Protein AF-A0A7X9C7B0-F1 (afdb_monomer)

Solvent-accessible surface area (backbone atoms only — not comparable to full-atom values): 10992 Å² total; per-residue (Å²): 143,73,86,81,69,88,71,88,66,73,92,57,44,81,44,98,65,70,56,44,71,63,50,56,58,59,38,65,65,46,50,61,51,49,44,72,73,61,64,77,83,87,78,72,68,86,74,57,75,84,68,62,32,33,35,39,40,33,63,42,60,24,78,37,43,67,55,52,55,47,51,55,39,43,75,51,33,41,68,64,28,42,71,39,63,38,71,56,55,70,39,80,66,56,13,57,51,41,52,74,52,58,41,39,55,38,42,79,97,48,96,54,46,59,54,37,58,57,54,49,48,58,37,40,77,71,39,33,38,38,37,40,47,45,50,76,53,60,39,83,46,92,86,62,52,74,55,79,66,49,64,65,63,60,49,49,26,71,78,65,70,33,54,73,43,81,45,82,82,78,70,41,39,67,36,16,41,76,92,54,97,57,71,42,87,120

Mean predicted aligned error: 6.84 Å

Structure (mmCIF, N/CA/C/O backbone):
data_AF-A0A7X9C7B0-F1
#
_entry.id   AF-A0A7X9C7B0-F1
#
loop_
_atom_site.group_PDB
_atom_site.id
_atom_site.type_symbol
_atom_site.label_atom_id
_atom_site.label_alt_id
_atom_site.label_comp_id
_atom_site.label_asym_id
_atom_site.label_entity_id
_atom_site.label_seq_id
_atom_site.pdbx_PDB_ins_code
_atom_site.Cartn_x
_atom_site.Cartn_y
_atom_site.Cartn_z
_atom_site.occupancy
_atom_site.B_iso_or_equiv
_atom_site.auth_seq_id
_atom_site.auth_comp_id
_atom_site.auth_asym_id
_atom_site.auth_atom_id
_atom_site.pdbx_PDB_model_num
ATOM 1 N N . MET A 1 1 ? -25.008 15.583 -20.288 1.00 29.78 1 MET A N 1
ATOM 2 C CA . MET A 1 1 ? -24.114 15.689 -19.104 1.00 29.78 1 MET A CA 1
ATOM 3 C C . MET A 1 1 ? -24.086 14.372 -18.309 1.00 29.78 1 MET A C 1
ATOM 5 O O . MET A 1 1 ? -24.475 14.332 -17.153 1.00 29.78 1 MET A O 1
ATOM 9 N N . SER A 1 2 ? -23.617 13.283 -18.936 1.00 29.05 2 SER A N 1
ATOM 10 C CA . SER A 1 2 ? -23.653 11.896 -18.414 1.00 29.05 2 SER A CA 1
ATOM 11 C C . SER A 1 2 ? -22.253 11.265 -18.260 1.00 29.05 2 SER A C 1
ATOM 13 O O . SER A 1 2 ? -22.131 10.073 -18.008 1.00 29.05 2 SER A O 1
ATOM 15 N N . LEU A 1 3 ? -21.184 12.058 -18.394 1.00 31.12 3 LEU A N 1
ATOM 16 C CA . LEU A 1 3 ? -19.787 11.595 -18.308 1.00 31.12 3 LEU A CA 1
ATOM 17 C C . LEU A 1 3 ? -19.213 11.620 -16.879 1.00 31.12 3 LEU A C 1
ATOM 19 O O . LEU A 1 3 ? -18.102 11.158 -16.658 1.00 31.12 3 LEU A O 1
ATOM 23 N N . LEU A 1 4 ? -19.974 12.131 -15.904 1.00 33.22 4 LEU A N 1
ATOM 24 C CA . LEU A 1 4 ? -19.580 12.201 -14.489 1.00 33.22 4 LEU A CA 1
ATOM 25 C C . LEU A 1 4 ? -20.271 11.137 -13.610 1.00 33.22 4 LEU A C 1
ATOM 27 O O . LEU A 1 4 ? -20.019 11.083 -12.412 1.00 33.22 4 LEU A O 1
ATOM 31 N N . ARG A 1 5 ? -21.128 10.278 -14.191 1.00 30.88 5 ARG A N 1
ATOM 32 C CA . ARG A 1 5 ? -21.893 9.223 -13.491 1.00 30.88 5 ARG A CA 1
ATOM 33 C C . ARG A 1 5 ? -21.261 7.821 -13.580 1.00 30.88 5 ARG A C 1
ATOM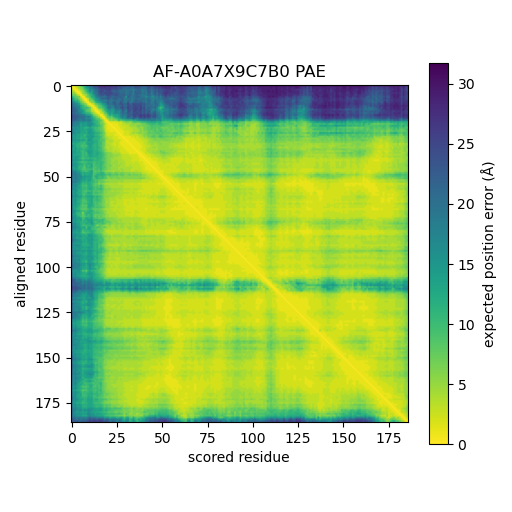 35 O O . ARG A 1 5 ? -21.970 6.832 -13.484 1.00 30.88 5 ARG A O 1
ATOM 42 N N . SER A 1 6 ? -19.946 7.689 -13.763 1.00 38.66 6 SER A N 1
ATOM 43 C CA . SER A 1 6 ? -19.306 6.359 -13.825 1.00 38.66 6 SER A CA 1
ATOM 44 C C . SER A 1 6 ? -18.976 5.746 -12.455 1.00 38.66 6 SER A C 1
ATOM 46 O O . SER A 1 6 ? -18.200 4.798 -12.396 1.00 38.66 6 SER A O 1
ATOM 48 N N . TRP A 1 7 ? -19.506 6.285 -11.355 1.00 44.94 7 TRP A N 1
ATOM 49 C CA . TRP A 1 7 ? -19.185 5.816 -10.005 1.00 44.94 7 TRP A CA 1
ATOM 50 C C . TRP A 1 7 ? -20.457 5.507 -9.210 1.00 44.94 7 TRP A C 1
ATOM 52 O O . TRP A 1 7 ? -20.801 6.231 -8.281 1.00 44.94 7 TRP A O 1
ATOM 62 N N . ASP A 1 8 ? -21.134 4.407 -9.539 1.00 37.84 8 ASP A N 1
ATOM 63 C CA . ASP A 1 8 ? -22.021 3.719 -8.588 1.00 37.84 8 ASP A CA 1
ATOM 64 C C . ASP A 1 8 ? -21.154 2.945 -7.572 1.00 37.84 8 ASP A C 1
ATOM 66 O O . ASP A 1 8 ? -21.096 1.722 -7.566 1.00 37.84 8 ASP A O 1
ATOM 70 N N . VAL A 1 9 ? -20.422 3.664 -6.711 1.00 41.44 9 VAL A N 1
ATOM 71 C CA . VAL A 1 9 ? -19.743 3.072 -5.531 1.00 41.44 9 VAL A CA 1
ATOM 72 C C . VAL A 1 9 ? -20.629 3.096 -4.276 1.00 41.44 9 VAL A C 1
ATOM 74 O O . VAL A 1 9 ? -20.153 2.880 -3.161 1.00 41.44 9 VAL A O 1
ATOM 77 N N . GLY A 1 10 ? -21.936 3.334 -4.437 1.00 46.44 10 GLY A N 1
ATOM 78 C CA . GLY A 1 10 ? -22.900 3.372 -3.340 1.00 46.44 10 GLY A CA 1
ATOM 79 C C . GLY A 1 10 ? -22.516 4.357 -2.226 1.00 46.44 10 GLY A C 1
ATOM 80 O O . GLY A 1 10 ? -21.907 5.399 -2.449 1.00 46.44 10 GLY A O 1
ATOM 81 N N . THR A 1 11 ? -22.892 4.018 -0.994 1.00 38.19 11 THR A N 1
ATOM 82 C CA . THR A 1 11 ? -22.730 4.790 0.258 1.00 38.19 11 THR A CA 1
ATOM 83 C C . THR A 1 11 ? -21.274 4.915 0.768 1.00 38.19 11 THR A C 1
ATOM 85 O O . THR A 1 11 ? -20.994 4.597 1.929 1.00 38.19 11 THR A O 1
ATOM 88 N N . ALA A 1 12 ? -20.327 5.305 -0.084 1.00 36.19 12 ALA A N 1
ATOM 89 C CA . ALA A 1 12 ? -18.925 5.501 0.295 1.00 36.19 12 ALA A CA 1
ATOM 90 C C . ALA A 1 12 ? -18.766 6.618 1.356 1.00 36.19 12 ALA A C 1
ATOM 92 O O . ALA A 1 12 ? -19.434 7.650 1.285 1.00 36.19 12 ALA A O 1
ATOM 93 N N . ARG A 1 13 ? -17.910 6.399 2.370 1.00 52.28 13 ARG A N 1
ATOM 94 C CA . ARG A 1 13 ? -17.694 7.327 3.503 1.00 52.28 13 ARG A CA 1
ATOM 95 C C . ARG A 1 13 ? -16.615 8.378 3.221 1.00 52.28 13 ARG A C 1
ATOM 97 O O . ARG A 1 13 ? -15.692 8.141 2.448 1.00 52.28 13 ARG A O 1
ATOM 104 N N . GLU A 1 14 ? -16.661 9.485 3.968 1.00 38.38 14 GLU A N 1
ATOM 105 C CA . GLU A 1 14 ? -15.467 10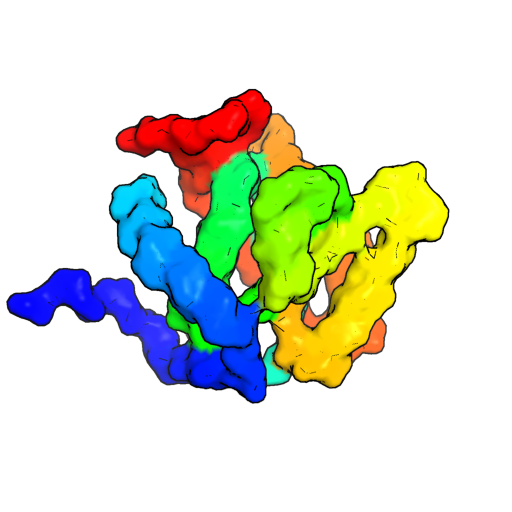.289 4.257 1.00 38.38 14 GLU A CA 1
ATOM 106 C C . GLU A 1 14 ? -14.538 9.531 5.237 1.00 38.38 14 GLU A C 1
ATOM 108 O O . GLU A 1 14 ? -15.013 8.984 6.238 1.00 38.38 14 GLU A O 1
ATOM 113 N N . PRO A 1 15 ? -13.215 9.492 4.999 1.00 41.31 15 PRO A N 1
ATOM 114 C CA . PRO A 1 15 ? -12.269 8.840 5.903 1.00 41.31 15 PRO A CA 1
ATOM 115 C C . PRO A 1 15 ? -12.244 9.529 7.275 1.00 41.31 15 PRO A C 1
ATOM 117 O O . PRO A 1 15 ? -12.149 10.753 7.356 1.00 41.31 15 PRO A O 1
ATOM 120 N N . SER A 1 16 ? -12.221 8.739 8.358 1.00 41.66 16 SER A N 1
ATOM 121 C CA . SER A 1 16 ? -12.234 9.211 9.761 1.00 41.66 16 SER A CA 1
ATOM 122 C C . SER A 1 16 ? -11.087 10.163 10.123 1.00 41.66 16 SER A C 1
ATOM 124 O O . SER A 1 16 ? -11.193 10.937 11.072 1.00 41.66 16 SER A O 1
ATOM 126 N N . ARG A 1 17 ? -10.001 10.161 9.343 1.00 48.94 17 ARG A N 1
ATOM 127 C CA . ARG A 1 17 ? -9.056 11.274 9.237 1.00 48.94 17 ARG A CA 1
ATOM 128 C C . ARG A 1 17 ? -8.645 11.412 7.782 1.00 48.94 17 ARG A C 1
ATOM 130 O O . ARG A 1 17 ? -8.082 10.474 7.211 1.00 48.94 17 ARG A O 1
ATOM 137 N N . ARG A 1 18 ? -8.887 12.595 7.197 1.00 44.59 18 ARG A N 1
ATOM 138 C CA . ARG A 1 18 ? -8.343 12.974 5.887 1.00 44.59 18 ARG A CA 1
ATOM 139 C C . ARG A 1 18 ? -6.880 12.570 5.859 1.00 44.59 18 ARG A C 1
ATOM 141 O O . ARG A 1 18 ? -6.138 12.777 6.818 1.00 44.59 18 ARG A O 1
ATOM 148 N N . ALA A 1 19 ? -6.446 12.047 4.732 1.00 50.66 19 ALA A N 1
ATOM 149 C CA . ALA A 1 19 ? -5.063 11.705 4.452 1.00 50.66 19 ALA A CA 1
ATOM 150 C C . ALA A 1 19 ? -4.110 12.928 4.435 1.00 50.66 19 ALA A C 1
ATOM 152 O O . ALA A 1 19 ? -3.026 12.881 3.865 1.00 50.66 19 ALA A O 1
ATOM 153 N N . GLY A 1 20 ? -4.512 14.023 5.081 1.00 57.41 20 GLY A N 1
ATOM 154 C CA . GLY A 1 20 ? -3.976 15.356 4.942 1.00 57.41 20 GLY A CA 1
ATOM 155 C C . GLY A 1 20 ? -4.447 16.002 3.645 1.00 57.41 20 GLY A C 1
ATOM 156 O O . GLY A 1 20 ? -4.771 15.334 2.662 1.00 57.41 20 GLY A O 1
ATOM 157 N N . MET A 1 21 ? -4.426 17.331 3.634 1.00 66.31 21 MET A N 1
ATOM 158 C CA . MET A 1 21 ? -4.576 18.137 2.422 1.00 66.31 21 MET A CA 1
ATOM 159 C C . MET A 1 21 ? -3.574 17.718 1.333 1.00 66.31 21 MET A C 1
ATOM 161 O O . MET A 1 21 ? -3.897 17.764 0.156 1.00 66.31 21 MET A O 1
ATOM 165 N N . VAL A 1 22 ? -2.403 17.199 1.718 1.00 69.94 22 VAL A N 1
ATOM 166 C CA . VAL A 1 22 ? -1.373 16.691 0.799 1.00 69.94 22 VAL A CA 1
ATOM 167 C C . VAL A 1 22 ? -1.883 15.559 -0.093 1.00 69.94 22 VAL A C 1
ATOM 169 O O . VAL A 1 22 ? -1.723 15.623 -1.306 1.00 69.94 22 VAL A O 1
ATOM 172 N N . VAL A 1 23 ? -2.511 14.528 0.479 1.00 68.94 23 VAL A N 1
ATOM 173 C CA . VAL A 1 23 ? -3.031 13.405 -0.317 1.00 68.94 23 VAL A CA 1
ATOM 174 C C . VAL A 1 23 ? -4.193 13.851 -1.193 1.00 68.94 23 VAL A C 1
ATOM 176 O O . VAL A 1 23 ? -4.279 13.420 -2.337 1.00 68.94 23 VAL A O 1
ATOM 179 N N . PHE A 1 24 ? -5.055 14.733 -0.684 1.00 70.00 24 PHE A N 1
ATOM 180 C CA . PHE A 1 24 ? -6.130 15.320 -1.480 1.00 70.00 24 PHE A CA 1
ATOM 181 C C . PHE A 1 24 ? -5.578 16.090 -2.693 1.00 70.00 24 PHE A C 1
ATOM 183 O O . PHE A 1 24 ? -5.977 15.820 -3.822 1.00 70.00 24 PHE A O 1
ATOM 190 N N . LEU A 1 25 ? -4.601 16.978 -2.483 1.00 75.31 25 LEU A N 1
ATOM 191 C CA . LEU A 1 25 ? -3.983 17.774 -3.547 1.00 75.31 25 LEU A CA 1
ATOM 192 C C . LEU A 1 25 ? -3.210 16.912 -4.552 1.00 75.31 25 LEU A C 1
ATOM 194 O O . LEU A 1 25 ? -3.357 17.112 -5.754 1.00 75.31 25 LEU A O 1
ATOM 198 N N . ALA A 1 26 ? -2.440 15.921 -4.090 1.00 73.62 26 ALA A N 1
ATOM 199 C CA . ALA A 1 26 ? -1.712 15.002 -4.968 1.00 73.62 26 ALA A CA 1
ATOM 200 C C . ALA A 1 26 ? -2.651 14.182 -5.874 1.00 73.62 26 ALA A C 1
ATOM 202 O O . ALA A 1 26 ? -2.264 13.773 -6.967 1.00 73.62 26 ALA A O 1
ATOM 203 N N . GLN A 1 27 ? -3.893 13.954 -5.439 1.00 69.88 27 GLN A N 1
ATOM 204 C CA . GLN A 1 27 ? -4.887 13.206 -6.204 1.00 69.88 27 GLN A CA 1
ATOM 205 C C . GLN A 1 27 ? -5.578 14.016 -7.298 1.00 69.88 27 GLN A C 1
ATOM 207 O O . GLN A 1 27 ? -6.030 13.409 -8.267 1.00 69.88 27 GLN A O 1
ATOM 212 N N . LEU A 1 28 ? -5.661 15.344 -7.176 1.00 77.94 28 LEU A N 1
ATOM 213 C CA . LEU A 1 28 ? -6.315 16.189 -8.181 1.00 77.94 28 LEU A CA 1
ATOM 214 C C . LEU A 1 28 ? -5.753 15.967 -9.598 1.00 77.94 28 LEU A C 1
ATOM 216 O O . LEU A 1 28 ? -6.554 15.724 -10.498 1.00 77.94 28 LEU A O 1
ATOM 220 N N . PRO A 1 29 ? -4.422 15.959 -9.821 1.00 82.44 29 PRO A N 1
ATOM 221 C CA . PRO A 1 29 ? -3.863 15.625 -11.130 1.00 82.44 29 PRO A CA 1
ATOM 222 C C . PRO A 1 29 ? -3.759 14.113 -11.375 1.00 82.44 29 PRO A C 1
ATOM 224 O O . PRO A 1 29 ? -3.886 13.656 -12.509 1.00 82.44 29 PRO A O 1
ATOM 227 N N . LEU A 1 30 ? -3.538 13.310 -10.328 1.00 80.94 30 LEU A N 1
ATOM 228 C CA . LEU A 1 30 ? -3.278 11.878 -10.482 1.00 80.94 30 LEU A CA 1
ATOM 229 C C . LEU A 1 30 ? -4.534 11.097 -10.895 1.00 80.94 30 LEU A C 1
ATOM 231 O O . LEU A 1 30 ? -4.448 10.204 -11.729 1.00 80.94 30 LEU A O 1
ATOM 235 N N . ARG A 1 31 ? -5.709 11.437 -10.356 1.00 81.62 31 ARG A N 1
ATOM 236 C CA . ARG A 1 31 ? -6.982 10.770 -10.681 1.00 81.62 31 ARG A CA 1
ATOM 237 C C . ARG A 1 31 ? -7.352 10.838 -12.170 1.00 81.62 31 ARG A C 1
ATOM 239 O O . ARG A 1 31 ? -7.568 9.770 -12.747 1.00 81.62 31 ARG A O 1
ATOM 246 N N . PRO A 1 32 ? -7.428 12.019 -12.822 1.00 84.94 32 PRO A N 1
ATOM 247 C CA . PRO A 1 32 ? -7.763 12.087 -14.243 1.00 84.94 32 PRO A CA 1
ATOM 248 C C . PRO A 1 32 ? -6.704 11.395 -15.103 1.00 84.94 32 PRO A C 1
ATOM 250 O O . PRO A 1 32 ? -7.060 10.679 -16.034 1.00 84.94 32 PRO A O 1
ATOM 253 N N . LEU A 1 33 ? -5.422 11.519 -14.743 1.00 86.75 33 LEU A N 1
ATOM 254 C CA . LEU A 1 33 ? -4.333 10.830 -15.430 1.00 86.75 33 LEU A CA 1
ATOM 255 C C . LEU A 1 33 ? -4.493 9.304 -15.361 1.00 86.75 33 LEU A C 1
ATOM 257 O O . LEU A 1 33 ? -4.484 8.635 -16.390 1.00 86.75 33 LEU A O 1
ATOM 261 N N . LEU A 1 34 ? -4.689 8.745 -14.164 1.00 85.69 34 LEU A N 1
ATOM 262 C CA . LEU A 1 34 ? -4.883 7.305 -13.990 1.00 85.69 34 LEU A CA 1
ATOM 263 C C . LEU A 1 34 ? -6.162 6.821 -14.676 1.00 85.69 34 LEU A C 1
ATOM 265 O O . LEU A 1 34 ? -6.151 5.751 -15.279 1.00 85.69 34 LEU A O 1
ATOM 269 N N . THR A 1 35 ? -7.240 7.604 -14.641 1.00 85.31 35 THR A N 1
ATOM 270 C CA . THR A 1 35 ? -8.494 7.264 -15.329 1.00 85.31 35 THR A CA 1
ATOM 271 C C . THR A 1 35 ? -8.293 7.201 -16.841 1.00 85.31 35 THR A C 1
ATOM 273 O O . THR A 1 35 ? -8.731 6.243 -17.477 1.00 85.31 35 THR A O 1
ATOM 276 N N . LEU A 1 36 ? -7.588 8.180 -17.413 1.00 86.19 36 LEU A N 1
ATOM 277 C CA . LEU A 1 36 ? -7.292 8.233 -18.842 1.00 86.19 36 LEU A CA 1
ATOM 278 C C . LEU A 1 36 ? -6.403 7.064 -19.282 1.00 86.19 36 LEU A C 1
ATOM 280 O O . LEU A 1 36 ? -6.697 6.422 -20.289 1.00 86.19 36 LEU A O 1
ATOM 284 N N . LEU A 1 37 ? -5.346 6.780 -18.516 1.00 85.06 37 LEU A N 1
ATOM 285 C CA . LEU A 1 37 ? -4.362 5.749 -18.849 1.00 85.06 37 LEU A CA 1
ATOM 286 C C . LEU A 1 37 ? -4.881 4.326 -18.628 1.00 85.06 37 LEU A C 1
ATOM 288 O O . LEU A 1 37 ? -4.537 3.435 -19.394 1.00 85.06 37 LEU A O 1
ATOM 292 N N . SER A 1 38 ? -5.678 4.095 -17.579 1.00 85.06 38 SER A N 1
ATOM 293 C CA . SER A 1 38 ? -6.051 2.734 -17.161 1.00 85.06 38 SER A CA 1
ATOM 294 C C . SER A 1 38 ? -7.512 2.362 -17.385 1.00 85.06 38 SER A C 1
ATOM 296 O O . SER A 1 38 ? -7.825 1.176 -17.324 1.00 85.06 38 SER A O 1
ATOM 298 N N . ARG A 1 39 ? -8.399 3.336 -17.649 1.00 87.06 39 ARG A N 1
ATOM 299 C CA . ARG A 1 39 ? -9.854 3.137 -17.827 1.00 87.06 39 ARG A CA 1
ATOM 300 C C . ARG A 1 39 ? -10.426 2.122 -16.820 1.00 87.06 39 ARG A C 1
ATOM 302 O O . ARG A 1 39 ? -10.965 1.087 -17.223 1.00 87.06 39 ARG A O 1
ATOM 309 N N . PRO A 1 40 ? -10.252 2.374 -15.512 1.00 86.12 40 PRO A N 1
ATOM 310 C CA . PRO A 1 40 ? -10.408 1.344 -14.499 1.00 86.12 40 PRO A CA 1
ATOM 311 C C . PRO A 1 40 ? -11.858 0.858 -14.404 1.00 86.12 40 PRO A C 1
ATOM 313 O O . PRO A 1 40 ? -12.799 1.650 -14.464 1.00 86.12 40 PRO A O 1
ATOM 316 N N . ARG A 1 41 ? -12.029 -0.451 -14.205 1.00 88.88 41 ARG A N 1
ATOM 317 C CA . ARG A 1 41 ? -13.313 -1.092 -13.895 1.00 88.88 41 ARG A CA 1
ATOM 318 C C . ARG A 1 41 ? -13.178 -1.800 -12.556 1.00 88.88 41 ARG A C 1
ATOM 320 O O . ARG A 1 41 ? -12.330 -2.675 -12.414 1.00 88.88 41 ARG A O 1
ATOM 327 N N . TRP A 1 42 ? -13.996 -1.408 -11.586 1.00 87.56 42 TRP A N 1
ATOM 328 C CA . TRP A 1 42 ? -13.970 -1.969 -10.236 1.00 87.56 42 TRP A CA 1
ATOM 329 C C . TRP A 1 42 ? -15.235 -2.763 -9.975 1.00 87.56 42 TRP A C 1
ATOM 331 O O . TRP A 1 42 ? -16.321 -2.339 -10.367 1.00 87.56 42 TRP A O 1
ATOM 341 N N . HIS A 1 43 ? -15.087 -3.918 -9.338 1.00 89.19 43 HIS A N 1
ATOM 342 C CA . HIS A 1 43 ? -16.178 -4.818 -8.975 1.00 89.19 43 HIS A CA 1
ATOM 343 C C . HIS A 1 43 ? -16.009 -5.198 -7.501 1.00 89.19 43 HIS A C 1
ATOM 345 O O . HIS A 1 43 ? -14.880 -5.232 -7.007 1.00 89.19 43 HIS A O 1
ATOM 351 N N . GLY A 1 44 ? -17.109 -5.471 -6.797 1.00 89.06 44 GLY A N 1
ATOM 352 C CA . GLY A 1 44 ? -17.055 -5.875 -5.392 1.00 89.06 44 GLY A CA 1
ATOM 353 C C . GLY A 1 44 ? -16.716 -4.742 -4.418 1.00 89.06 44 GLY A C 1
ATOM 354 O O . GLY A 1 44 ? -16.259 -5.017 -3.308 1.00 89.06 44 GLY A O 1
ATOM 355 N N . THR A 1 45 ? -16.889 -3.476 -4.814 1.00 86.62 45 THR A N 1
ATOM 356 C CA . THR A 1 45 ? -16.571 -2.301 -3.980 1.00 86.62 45 THR A CA 1
ATOM 357 C C . THR A 1 45 ? -17.423 -2.213 -2.716 1.00 86.62 45 THR A C 1
ATOM 359 O O . THR A 1 45 ? -16.992 -1.637 -1.723 1.00 86.62 45 THR A O 1
ATOM 362 N N . GLU A 1 46 ? -18.604 -2.823 -2.723 1.00 83.88 46 GLU A N 1
ATOM 363 C CA . GLU A 1 46 ? -19.507 -2.975 -1.584 1.00 83.88 46 GLU A CA 1
ATOM 364 C C . GLU A 1 46 ? -18.909 -3.793 -0.428 1.00 83.88 46 GLU A C 1
ATOM 366 O O . GLU A 1 46 ? -19.355 -3.647 0.709 1.00 83.88 46 GLU A O 1
ATOM 371 N N . ASN A 1 47 ? -17.870 -4.597 -0.693 1.00 87.44 47 ASN A N 1
ATOM 372 C CA . ASN A 1 47 ? -17.148 -5.363 0.329 1.00 87.44 47 ASN A CA 1
ATOM 373 C C . ASN A 1 47 ? -16.135 -4.517 1.112 1.00 87.44 47 ASN A C 1
ATOM 375 O O . ASN A 1 47 ? -15.570 -4.991 2.100 1.00 87.44 47 ASN A O 1
ATOM 379 N N . LEU A 1 48 ? -15.866 -3.277 0.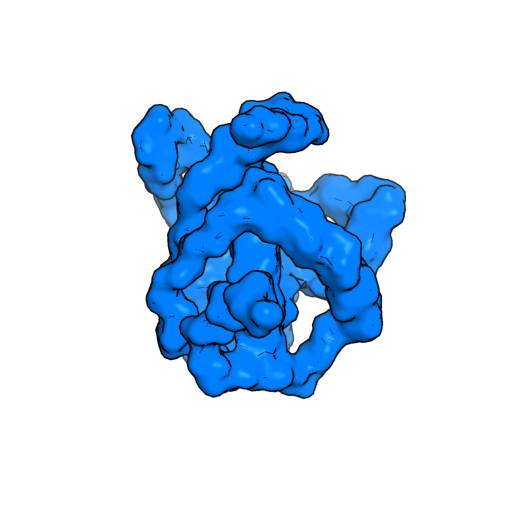683 1.00 85.81 48 LEU A N 1
ATOM 380 C CA . LEU A 1 48 ? -14.976 -2.388 1.420 1.00 85.81 48 LEU A CA 1
ATOM 381 C C . LEU A 1 48 ? -15.616 -2.018 2.772 1.00 85.81 48 LEU A C 1
ATOM 383 O O . LEU A 1 48 ? -16.749 -1.526 2.803 1.00 85.81 48 LEU A O 1
ATOM 387 N N . PRO A 1 49 ? -14.907 -2.211 3.902 1.00 79.75 49 PRO A N 1
ATOM 388 C CA . PRO A 1 49 ? -15.409 -1.840 5.213 1.00 79.75 49 PRO A CA 1
ATOM 389 C C . PRO A 1 49 ? -15.790 -0.365 5.258 1.00 79.75 49 PRO A C 1
ATOM 391 O O . PRO A 1 49 ? -15.034 0.517 4.853 1.00 79.75 49 PRO A O 1
ATOM 394 N N . ARG A 1 50 ? -16.967 -0.090 5.820 1.00 75.12 50 ARG A N 1
ATOM 395 C CA . ARG A 1 50 ? -17.470 1.280 5.965 1.00 75.12 50 ARG A CA 1
ATOM 396 C C . ARG A 1 50 ? -16.660 2.080 6.989 1.00 75.12 50 ARG A C 1
ATOM 398 O O . ARG A 1 50 ? -16.557 3.293 6.867 1.00 75.12 50 ARG A O 1
ATOM 405 N N . SER A 1 51 ? -16.107 1.429 8.009 1.00 77.38 51 SER A N 1
ATOM 406 C CA . SER A 1 51 ? -15.222 2.040 9.008 1.00 77.38 51 SER A CA 1
ATOM 407 C C . SER A 1 51 ? -14.330 1.023 9.677 1.00 77.38 51 SER A C 1
ATOM 409 O O . SER A 1 51 ? -14.603 -0.172 9.634 1.00 77.38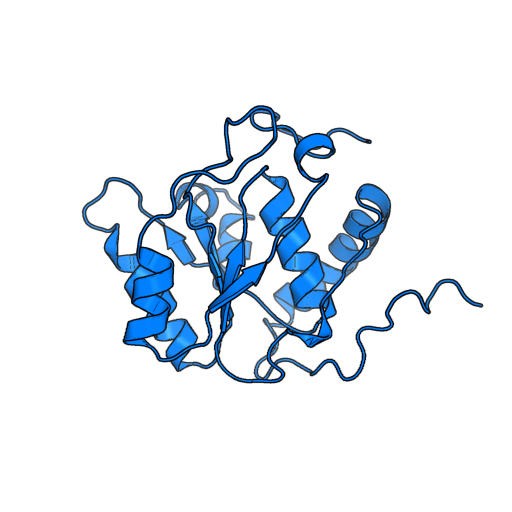 51 SER A O 1
ATOM 411 N N . GLY A 1 52 ? -13.353 1.557 10.404 1.00 83.50 52 GLY A N 1
ATOM 412 C CA . GLY A 1 52 ? -12.441 0.782 11.215 1.00 83.50 52 GLY A CA 1
ATOM 413 C C . GLY A 1 52 ? -11.189 0.415 10.431 1.00 83.50 52 GLY A C 1
ATOM 414 O O . GLY A 1 52 ? -11.044 0.793 9.263 1.00 83.50 52 GLY A O 1
ATOM 415 N N . PRO A 1 53 ? -10.262 -0.284 11.093 1.00 90.56 53 PRO A N 1
ATOM 416 C CA . PRO A 1 53 ? -9.062 -0.761 10.442 1.00 90.56 53 PRO A CA 1
ATOM 417 C C . PRO A 1 53 ? -9.388 -1.830 9.404 1.00 90.56 53 PRO A C 1
ATOM 419 O O . PRO A 1 53 ? -10.405 -2.516 9.477 1.00 90.56 53 PRO A O 1
ATOM 422 N N . MET A 1 54 ? -8.480 -1.995 8.451 1.00 93.25 54 MET A N 1
ATOM 423 C CA . MET A 1 54 ? -8.550 -3.056 7.454 1.00 93.25 54 MET A CA 1
ATOM 424 C C . MET A 1 54 ? -7.146 -3.401 6.967 1.00 93.25 54 MET A C 1
ATOM 426 O O . MET A 1 54 ? -6.288 -2.525 6.836 1.00 93.25 54 MET A O 1
ATOM 430 N N . ILE A 1 55 ? -6.941 -4.670 6.629 1.00 96.94 55 ILE A N 1
ATOM 431 C CA . ILE A 1 55 ? -5.762 -5.151 5.916 1.00 96.94 55 ILE A CA 1
ATOM 432 C C . ILE A 1 55 ? -6.190 -5.553 4.501 1.00 96.94 55 ILE A C 1
ATOM 434 O O . ILE A 1 55 ? -6.803 -6.596 4.299 1.00 96.94 55 ILE A O 1
ATOM 438 N N . GLY A 1 56 ? -5.867 -4.730 3.507 1.00 96.19 56 GLY A N 1
ATOM 439 C CA . GLY A 1 56 ? -6.007 -5.086 2.097 1.00 96.19 56 GLY A CA 1
ATOM 440 C C . GLY A 1 56 ? -4.852 -5.978 1.655 1.00 96.19 56 GLY A C 1
ATOM 441 O O . GLY A 1 56 ? -3.694 -5.574 1.752 1.00 96.19 56 GLY A O 1
ATOM 442 N N . CYS A 1 57 ? -5.159 -7.179 1.169 1.00 96.56 57 CYS A N 1
ATOM 443 C CA . CYS A 1 57 ? -4.183 -8.113 0.613 1.00 96.56 57 CYS A CA 1
ATOM 444 C C . CYS A 1 57 ? -4.306 -8.155 -0.906 1.00 96.56 57 CYS A C 1
ATOM 446 O O . CYS A 1 57 ? -5.233 -8.764 -1.433 1.00 96.56 57 CYS A O 1
ATOM 448 N N . GLY A 1 58 ? -3.367 -7.498 -1.584 1.00 96.00 58 GLY A N 1
ATOM 449 C CA . GLY A 1 58 ? -3.330 -7.397 -3.040 1.00 96.00 58 GLY A CA 1
ATOM 450 C C . GLY A 1 58 ? -2.433 -8.440 -3.689 1.00 96.00 58 GLY A C 1
ATOM 451 O O . GLY A 1 58 ? -1.351 -8.704 -3.163 1.00 96.00 58 GLY A O 1
ATOM 452 N N . ASN A 1 59 ? -2.807 -8.952 -4.863 1.00 95.50 59 ASN A N 1
ATOM 453 C CA . ASN A 1 59 ? -1.809 -9.539 -5.765 1.00 95.50 59 ASN A CA 1
ATOM 454 C C . ASN A 1 59 ? -0.815 -8.457 -6.229 1.00 95.50 59 ASN A C 1
ATOM 456 O O . ASN A 1 59 ? -1.160 -7.271 -6.283 1.00 95.50 59 ASN A O 1
ATOM 460 N N . HIS A 1 60 ? 0.414 -8.859 -6.563 1.00 95.44 60 HIS A N 1
ATOM 461 C CA . HIS A 1 60 ? 1.449 -7.927 -7.013 1.00 95.44 60 HIS A CA 1
ATOM 462 C C . HIS A 1 60 ? 1.975 -8.276 -8.405 1.00 95.44 60 HIS A C 1
ATOM 464 O O . HIS A 1 60 ? 2.777 -9.187 -8.589 1.00 95.44 60 HIS A O 1
ATOM 470 N N . LEU A 1 61 ? 1.541 -7.523 -9.407 1.00 95.12 61 LEU A N 1
ATOM 471 C CA . LEU A 1 61 ? 1.839 -7.747 -10.815 1.00 95.12 61 LEU A CA 1
ATOM 472 C C . LEU A 1 61 ? 2.875 -6.770 -11.370 1.00 95.12 61 LEU A C 1
ATOM 474 O O . LEU A 1 61 ? 3.630 -7.138 -12.272 1.00 95.12 61 LEU A O 1
ATOM 478 N N . SER A 1 62 ? 2.898 -5.523 -10.890 1.00 93.69 62 SER A N 1
ATOM 479 C CA . SER A 1 62 ? 3.648 -4.447 -11.545 1.00 93.69 62 SER A CA 1
ATOM 480 C C . SER A 1 62 ? 3.900 -3.220 -10.658 1.00 93.69 62 SER A C 1
ATOM 482 O O . SER A 1 62 ? 3.209 -3.026 -9.655 1.00 93.69 62 SER A O 1
ATOM 484 N N . PRO A 1 63 ? 4.826 -2.315 -11.039 1.00 91.94 63 PRO A N 1
ATOM 485 C CA . PRO A 1 63 ? 4.967 -1.016 -10.376 1.00 91.94 63 PRO A CA 1
ATOM 486 C C . PRO A 1 63 ? 3.674 -0.186 -10.370 1.00 91.94 63 PRO A C 1
ATOM 488 O O . PRO A 1 63 ? 3.474 0.631 -9.472 1.00 91.94 63 PRO A O 1
ATOM 491 N N . PHE A 1 64 ? 2.781 -0.413 -11.343 1.00 92.50 64 PHE A N 1
ATOM 492 C CA . PHE A 1 64 ? 1.506 0.293 -11.443 1.00 92.50 64 PHE A CA 1
ATOM 493 C C . PHE A 1 64 ? 0.547 -0.026 -10.287 1.00 92.50 64 PHE A C 1
ATOM 495 O O . PHE A 1 64 ? -0.342 0.769 -9.990 1.00 92.50 64 PHE A O 1
ATOM 502 N N . ASP A 1 65 ? 0.726 -1.150 -9.592 1.00 93.62 65 ASP A N 1
ATOM 503 C CA . ASP A 1 65 ? -0.229 -1.624 -8.587 1.00 93.62 65 ASP A CA 1
ATOM 504 C C . ASP A 1 65 ? -0.438 -0.608 -7.459 1.00 93.62 65 ASP A C 1
ATOM 506 O O . ASP A 1 65 ? -1.572 -0.367 -7.053 1.00 93.62 65 ASP A O 1
ATOM 510 N N . ALA A 1 66 ? 0.623 0.061 -6.995 1.00 90.25 66 ALA A N 1
ATOM 511 C CA . ALA A 1 66 ? 0.503 1.099 -5.968 1.00 90.25 66 ALA A CA 1
ATOM 512 C C . ALA A 1 66 ? -0.473 2.218 -6.387 1.00 90.25 66 ALA A C 1
ATOM 514 O O . ALA A 1 66 ? -1.231 2.726 -5.558 1.00 90.25 66 ALA A O 1
ATOM 515 N N . PHE A 1 67 ? -0.503 2.553 -7.680 1.00 90.56 67 PHE A N 1
ATOM 516 C CA . PHE A 1 67 ? -1.442 3.516 -8.247 1.00 90.56 67 PHE A CA 1
ATOM 517 C C . PHE A 1 67 ? -2.835 2.917 -8.437 1.00 90.56 67 PHE A C 1
ATOM 519 O O . PHE A 1 67 ? -3.808 3.565 -8.071 1.00 90.56 67 PHE A O 1
ATOM 526 N N . GLY A 1 68 ? -2.948 1.688 -8.947 1.00 91.56 68 GLY A N 1
ATOM 527 C CA . GLY A 1 68 ? -4.237 1.017 -9.153 1.00 91.56 68 GLY A CA 1
ATOM 528 C C . GLY A 1 68 ? -5.010 0.797 -7.849 1.00 91.56 68 GLY A C 1
ATOM 529 O O . GLY A 1 68 ? -6.150 1.241 -7.717 1.00 91.56 68 GLY A O 1
ATOM 530 N N . TYR A 1 69 ? -4.371 0.190 -6.847 1.00 93.12 69 TYR A N 1
ATOM 531 C CA . TYR A 1 69 ? -4.969 0.003 -5.521 1.00 93.12 69 TYR A CA 1
ATOM 532 C C . TYR A 1 69 ? -5.226 1.334 -4.819 1.00 93.12 69 TYR A C 1
ATOM 534 O O . TYR A 1 69 ? -6.272 1.513 -4.199 1.00 93.12 69 TYR A O 1
ATOM 542 N N . GLY A 1 70 ? -4.295 2.287 -4.938 1.00 89.19 70 GLY A N 1
ATOM 543 C CA . GLY A 1 70 ? -4.481 3.635 -4.409 1.00 89.19 70 GLY A CA 1
ATOM 544 C C . GLY A 1 70 ? -5.722 4.297 -5.003 1.00 89.19 70 GLY A C 1
ATOM 545 O O . GLY A 1 70 ? -6.547 4.815 -4.259 1.00 89.19 70 GLY A O 1
ATOM 546 N N . HIS A 1 71 ? -5.892 4.207 -6.320 1.00 86.38 71 HIS A N 1
ATOM 547 C CA . HIS A 1 71 ? -7.034 4.747 -7.043 1.00 86.38 71 HIS A CA 1
ATOM 548 C C . HIS A 1 71 ? -8.359 4.125 -6.581 1.00 86.38 71 HIS A C 1
ATOM 550 O O . HIS A 1 71 ? -9.285 4.863 -6.252 1.00 86.38 71 HIS A O 1
ATOM 556 N N . LEU A 1 72 ? -8.450 2.790 -6.518 1.00 87.25 72 LEU A N 1
ATOM 557 C CA . LEU A 1 72 ? -9.631 2.076 -6.012 1.00 87.25 72 LEU A CA 1
ATOM 558 C C . LEU A 1 72 ? -10.000 2.529 -4.595 1.00 87.25 72 LEU A C 1
ATOM 560 O O . LEU A 1 72 ? -11.124 2.955 -4.336 1.00 87.25 72 LEU A O 1
ATOM 564 N N . LEU A 1 73 ? -9.039 2.448 -3.674 1.00 85.62 73 LEU A N 1
ATOM 565 C CA . LEU A 1 73 ? -9.288 2.699 -2.258 1.00 85.62 73 LEU A CA 1
ATOM 566 C C . LEU A 1 73 ? -9.666 4.162 -2.019 1.00 85.62 73 LEU A C 1
ATOM 568 O O . LEU A 1 73 ? -10.595 4.439 -1.269 1.00 85.62 73 LEU A O 1
ATOM 572 N N . GLN A 1 74 ? -9.023 5.097 -2.717 1.00 77.94 74 GLN A N 1
ATOM 573 C CA . GLN A 1 74 ? -9.331 6.524 -2.613 1.00 77.94 74 GLN A CA 1
ATOM 574 C C . GLN A 1 74 ? -10.666 6.898 -3.261 1.00 77.94 74 GLN A C 1
ATOM 576 O O . GLN A 1 74 ? -11.316 7.832 -2.786 1.00 77.94 74 GLN A O 1
ATOM 581 N N . ALA A 1 75 ? -11.089 6.196 -4.318 1.00 73.81 75 ALA A N 1
ATOM 582 C CA . ALA A 1 75 ? -12.438 6.339 -4.866 1.00 73.81 75 ALA A CA 1
ATOM 583 C C . ALA A 1 75 ? -13.502 5.911 -3.838 1.00 73.81 75 ALA A C 1
ATOM 585 O O . ALA A 1 75 ? -14.543 6.552 -3.742 1.00 73.81 75 ALA A O 1
ATOM 586 N N . GLY A 1 76 ? -13.196 4.914 -3.000 1.00 70.88 76 GLY A N 1
ATOM 587 C CA . GLY A 1 76 ? -13.998 4.535 -1.830 1.00 70.88 76 GLY A CA 1
ATOM 588 C C . GLY A 1 76 ? -13.817 5.430 -0.595 1.00 70.88 76 GLY A C 1
ATOM 589 O O . GLY A 1 76 ? -14.315 5.089 0.474 1.00 70.88 76 GLY A O 1
ATOM 590 N N . GLY A 1 77 ? -13.082 6.545 -0.705 1.00 72.75 77 GLY A N 1
ATOM 591 C CA . GLY A 1 77 ? -12.806 7.457 0.410 1.00 72.75 77 GLY A CA 1
ATOM 592 C C . GLY A 1 77 ? -11.715 6.975 1.372 1.00 72.75 77 GLY A C 1
ATOM 593 O O . GLY A 1 77 ? -11.509 7.578 2.418 1.00 72.75 77 GLY A O 1
ATOM 594 N N . ILE A 1 78 ? -10.976 5.918 1.045 1.00 78.62 78 ILE A N 1
ATOM 595 C CA . ILE A 1 78 ? -9.989 5.307 1.937 1.00 78.62 78 ILE A CA 1
ATOM 596 C C . ILE A 1 78 ? -8.568 5.751 1.582 1.00 78.62 78 ILE A C 1
ATOM 598 O O . ILE A 1 78 ? -8.160 5.811 0.423 1.00 78.62 78 ILE A O 1
ATOM 602 N N . ALA A 1 79 ? -7.775 6.034 2.614 1.00 82.75 79 ALA A N 1
ATOM 603 C CA . ALA A 1 79 ? -6.385 6.445 2.489 1.00 82.75 79 ALA A CA 1
ATOM 604 C C . ALA A 1 79 ? -5.423 5.344 2.969 1.00 82.75 79 ALA A C 1
ATOM 606 O O . ALA A 1 79 ? -5.099 5.301 4.160 1.00 82.75 79 ALA A O 1
ATOM 607 N N . PRO A 1 80 ? -4.955 4.460 2.070 1.00 87.75 80 PRO A N 1
ATOM 608 C CA . PRO A 1 80 ? -4.110 3.331 2.447 1.00 87.75 80 PRO A CA 1
ATOM 609 C C . PRO A 1 80 ? -2.704 3.736 2.903 1.00 87.75 80 PRO A C 1
ATOM 611 O O . PRO A 1 80 ? -2.081 4.659 2.361 1.00 87.75 80 PRO A O 1
ATOM 614 N N . ARG A 1 81 ? -2.158 2.963 3.846 1.00 92.31 81 ARG A N 1
ATOM 615 C CA . ARG A 1 81 ? -0.720 2.893 4.129 1.00 92.31 81 ARG A CA 1
ATOM 616 C C . ARG A 1 81 ? -0.157 1.636 3.471 1.00 92.31 81 ARG A C 1
ATOM 618 O O . ARG A 1 81 ? -0.432 0.519 3.901 1.00 92.31 81 ARG A O 1
ATOM 625 N N . PHE A 1 82 ? 0.613 1.824 2.412 1.00 94.44 82 PHE A N 1
ATOM 626 C CA . PHE A 1 82 ? 1.363 0.774 1.745 1.00 94.44 82 PHE A CA 1
ATOM 627 C C . PHE A 1 82 ? 2.667 0.487 2.486 1.00 94.44 82 PHE A C 1
ATOM 629 O O . PHE A 1 82 ? 3.339 1.387 3.004 1.00 94.44 82 PHE A O 1
ATOM 636 N N . LEU A 1 83 ? 3.046 -0.786 2.466 1.00 93.50 83 LEU A N 1
ATOM 637 C CA . LEU A 1 83 ? 4.362 -1.254 2.880 1.00 93.50 83 LEU A CA 1
ATOM 638 C C . LEU A 1 83 ? 5.311 -1.182 1.675 1.00 93.50 83 LEU A C 1
ATOM 640 O O . LEU A 1 83 ? 5.322 -2.062 0.814 1.00 93.50 83 LEU A O 1
ATOM 644 N N . GLY A 1 84 ? 6.091 -0.105 1.597 1.00 91.50 84 GLY A N 1
ATOM 645 C CA . GLY A 1 84 ? 6.961 0.212 0.462 1.00 91.50 84 GLY A CA 1
ATOM 646 C C . GLY A 1 84 ? 8.427 -0.157 0.692 1.00 91.50 84 GLY A C 1
ATOM 647 O O . GLY A 1 84 ? 8.912 -0.176 1.820 1.00 91.50 84 GLY A O 1
ATOM 648 N N . LYS A 1 85 ? 9.179 -0.413 -0.385 1.00 90.94 85 LYS A N 1
ATOM 649 C CA . LYS A 1 85 ? 10.637 -0.622 -0.308 1.00 90.94 85 LYS A CA 1
ATOM 650 C C . LYS A 1 85 ? 11.311 0.625 0.275 1.00 90.94 85 LYS A C 1
ATOM 652 O O . LYS A 1 85 ? 11.119 1.714 -0.258 1.00 90.94 85 LYS A O 1
ATOM 657 N N . GLU A 1 86 ? 12.139 0.463 1.309 1.00 93.44 86 GLU A N 1
ATOM 658 C CA . GLU A 1 86 ? 12.793 1.592 1.993 1.00 93.44 86 GLU A CA 1
ATOM 659 C C . GLU A 1 86 ? 13.589 2.511 1.050 1.00 93.44 86 GLU A C 1
ATOM 661 O O . GLU A 1 86 ? 13.532 3.728 1.198 1.00 93.44 86 GLU A O 1
ATOM 666 N N . ALA A 1 87 ? 14.218 1.965 0.005 1.00 91.69 87 ALA A N 1
ATOM 667 C CA . ALA A 1 87 ? 14.953 2.758 -0.981 1.00 91.69 87 ALA A CA 1
ATOM 668 C C . ALA A 1 87 ? 14.102 3.864 -1.644 1.00 91.69 87 ALA A C 1
ATOM 670 O O . ALA A 1 87 ? 14.630 4.924 -1.968 1.00 91.69 87 ALA A O 1
ATOM 671 N N . LEU A 1 88 ? 12.783 3.664 -1.795 1.00 90.94 88 LEU A N 1
ATOM 672 C CA . LEU A 1 88 ? 11.875 4.688 -2.337 1.00 90.94 88 LEU A CA 1
ATOM 673 C C . LEU A 1 88 ? 11.785 5.919 -1.426 1.00 90.94 88 LEU A C 1
ATOM 675 O O . LEU A 1 88 ? 11.592 7.035 -1.897 1.00 90.94 88 LEU A O 1
ATOM 679 N N . PHE A 1 89 ? 11.976 5.732 -0.120 1.00 94.50 89 PHE A N 1
ATOM 680 C CA . PHE A 1 89 ? 11.955 6.806 0.867 1.00 94.50 89 PHE A CA 1
ATOM 681 C C . PHE A 1 89 ? 13.248 7.636 0.856 1.00 94.50 89 PHE A C 1
ATOM 683 O O . PHE A 1 89 ? 13.275 8.725 1.432 1.00 94.50 89 PHE A O 1
ATOM 690 N N . ARG A 1 90 ? 14.315 7.159 0.203 1.00 94.12 90 ARG A N 1
ATOM 691 C CA . ARG A 1 90 ? 15.576 7.901 0.038 1.00 94.12 90 ARG A CA 1
ATOM 692 C C . ARG A 1 90 ? 15.585 8.798 -1.197 1.00 94.12 90 ARG A C 1
ATOM 694 O O . ARG A 1 90 ? 16.416 9.693 -1.279 1.00 94.12 90 ARG A O 1
ATOM 701 N N . VAL A 1 91 ? 14.665 8.581 -2.138 1.00 94.19 91 VAL A N 1
ATOM 702 C CA . VAL A 1 91 ? 14.550 9.404 -3.347 1.00 94.19 91 VAL A CA 1
ATOM 703 C C . VAL A 1 91 ? 14.093 10.817 -2.947 1.00 94.19 91 VAL A C 1
ATOM 705 O O . VAL A 1 91 ? 13.066 10.937 -2.268 1.00 94.19 91 VAL A O 1
ATOM 708 N N . PRO A 1 92 ? 14.810 11.890 -3.331 1.00 90.25 92 PRO A N 1
ATOM 709 C CA . PRO A 1 92 ? 14.381 13.261 -3.062 1.00 90.25 92 PRO A CA 1
ATOM 710 C C . PRO A 1 92 ? 12.977 13.527 -3.614 1.00 90.25 92 PRO A C 1
ATOM 712 O O . PRO A 1 92 ? 12.590 12.957 -4.630 1.00 90.25 92 PRO A O 1
ATOM 715 N N . VAL A 1 93 ? 12.204 14.387 -2.945 1.00 89.94 93 VAL A N 1
ATOM 716 C CA . VAL A 1 93 ? 10.785 14.685 -3.249 1.00 89.94 93 VAL A CA 1
ATOM 717 C C . VAL A 1 93 ? 9.843 13.493 -3.048 1.00 89.94 93 VAL A C 1
ATOM 719 O O . VAL A 1 93 ? 8.959 13.575 -2.195 1.00 89.94 93 VAL A O 1
ATOM 722 N N . LEU A 1 94 ? 10.048 12.367 -3.738 1.00 88.25 94 LEU A N 1
ATOM 723 C CA . LEU A 1 94 ? 9.231 11.159 -3.588 1.00 88.25 94 LEU A CA 1
ATOM 724 C C . LEU A 1 94 ? 9.240 10.657 -2.141 1.00 88.25 94 LEU A C 1
ATOM 726 O O . LEU A 1 94 ? 8.188 10.412 -1.564 1.00 88.25 94 LEU A O 1
ATOM 730 N N . GLY A 1 95 ? 10.410 10.564 -1.514 1.00 91.06 95 GLY A N 1
ATOM 731 C CA . GLY A 1 95 ? 10.522 10.154 -0.120 1.00 91.06 95 GLY A CA 1
ATOM 732 C C . GLY A 1 95 ? 9.860 11.134 0.850 1.00 91.06 95 GLY A C 1
ATOM 733 O O . GLY A 1 95 ? 9.283 10.702 1.847 1.00 91.06 95 GLY A O 1
ATOM 734 N N . MET A 1 96 ? 9.888 12.441 0.554 1.00 88.06 96 MET A N 1
ATOM 735 C CA . MET A 1 96 ? 9.164 13.448 1.343 1.00 88.06 96 MET A CA 1
ATOM 736 C C . MET A 1 96 ? 7.651 13.255 1.224 1.00 88.06 96 MET A C 1
ATOM 738 O O . MET A 1 96 ? 6.961 13.262 2.240 1.00 88.06 96 MET A O 1
ATOM 742 N N . LEU A 1 97 ? 7.153 13.004 0.010 1.00 86.44 97 LEU A N 1
ATOM 743 C CA . LEU A 1 97 ? 5.748 12.694 -0.242 1.00 86.44 97 LEU A CA 1
ATOM 744 C C . LEU A 1 97 ? 5.323 11.402 0.468 1.00 86.44 97 LEU A C 1
ATOM 746 O O . LEU A 1 97 ? 4.340 11.396 1.197 1.00 86.44 97 LEU A O 1
ATOM 750 N N . LEU A 1 98 ? 6.077 10.311 0.321 1.00 89.94 98 LEU A N 1
ATOM 751 C CA . LEU A 1 98 ? 5.761 9.035 0.971 1.00 89.94 98 LEU A CA 1
ATOM 752 C C . LEU A 1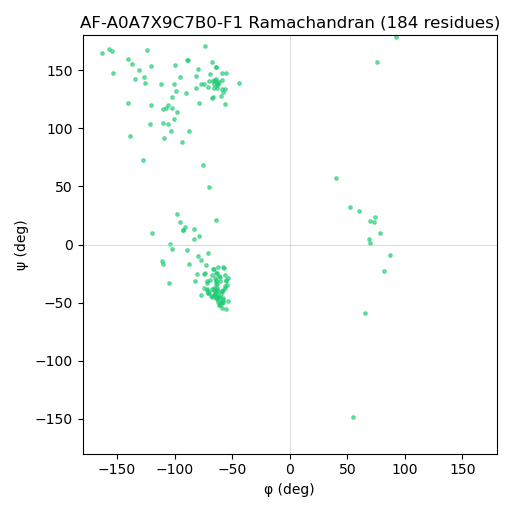 98 ? 5.705 9.172 2.501 1.00 89.94 98 LEU A C 1
ATOM 754 O O . LEU A 1 98 ? 4.810 8.610 3.135 1.00 89.94 98 LEU A O 1
ATOM 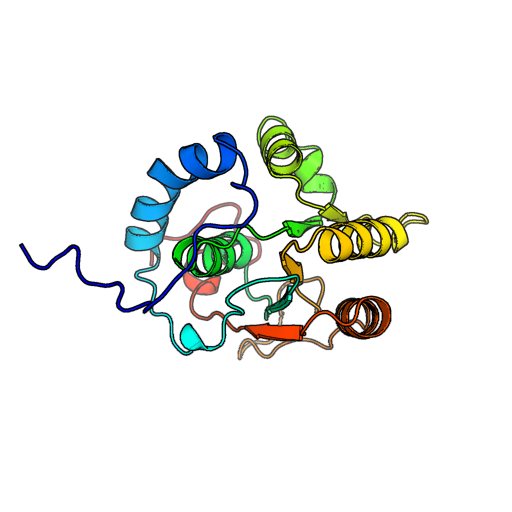758 N N . ARG A 1 99 ? 6.616 9.954 3.097 1.00 88.69 99 ARG A N 1
ATOM 759 C CA . ARG A 1 99 ? 6.607 10.258 4.537 1.00 88.69 99 ARG A CA 1
ATOM 760 C C . ARG A 1 99 ? 5.433 11.143 4.948 1.00 88.69 99 ARG A C 1
ATOM 762 O O . ARG A 1 99 ? 4.783 10.836 5.945 1.00 88.69 99 ARG A O 1
ATOM 769 N N . SER A 1 100 ? 5.126 12.201 4.195 1.00 83.00 100 SER A N 1
ATOM 770 C CA . SER A 1 100 ? 4.013 13.109 4.518 1.00 83.00 100 SER A CA 1
ATOM 771 C C . SER A 1 100 ? 2.663 12.395 4.462 1.00 83.00 100 SER A C 1
ATOM 773 O O . SER A 1 100 ? 1.774 12.663 5.269 1.00 83.00 100 SER A O 1
ATOM 775 N N . ILE A 1 101 ? 2.547 11.399 3.581 1.00 83.31 101 ILE A N 1
ATOM 776 C CA . ILE A 1 101 ? 1.381 10.522 3.469 1.00 83.31 101 ILE A CA 1
ATOM 777 C C . ILE A 1 101 ? 1.563 9.214 4.267 1.00 83.31 101 ILE A C 1
ATOM 779 O O . ILE A 1 101 ? 0.858 8.233 4.030 1.00 83.31 101 ILE A O 1
ATOM 783 N N . ARG A 1 102 ? 2.487 9.196 5.236 1.00 88.62 102 ARG A N 1
ATOM 784 C CA . ARG A 1 102 ? 2.690 8.159 6.267 1.00 88.62 102 ARG A CA 1
ATOM 785 C C . ARG A 1 102 ? 2.819 6.719 5.750 1.00 88.62 102 ARG A C 1
ATOM 787 O O . ARG A 1 102 ? 2.388 5.785 6.422 1.00 88.62 102 ARG A O 1
ATOM 794 N N . GLN A 1 103 ? 3.382 6.530 4.560 1.00 92.75 103 GLN A N 1
ATOM 795 C CA . GLN A 1 103 ? 3.681 5.194 4.034 1.00 92.75 103 GLN A CA 1
ATOM 796 C C . GLN A 1 103 ? 4.733 4.502 4.907 1.00 92.75 103 GLN A C 1
ATOM 798 O O . GLN A 1 103 ? 5.558 5.166 5.536 1.00 92.75 103 GLN A O 1
ATOM 803 N N . ILE A 1 104 ? 4.714 3.169 4.943 1.00 94.19 104 ILE A N 1
ATOM 804 C CA . ILE A 1 104 ? 5.538 2.385 5.869 1.00 94.19 104 ILE A CA 1
ATOM 805 C C . ILE A 1 104 ? 6.751 1.818 5.113 1.00 94.19 104 ILE A C 1
ATOM 807 O O . ILE A 1 104 ? 6.564 1.032 4.181 1.00 94.19 104 ILE A O 1
ATOM 811 N N . PRO A 1 105 ? 7.994 2.183 5.477 1.00 93.56 105 PRO A N 1
ATOM 812 C CA . PRO A 1 105 ? 9.187 1.626 4.851 1.00 93.56 105 PRO A CA 1
ATOM 813 C C . PRO A 1 105 ? 9.449 0.190 5.320 1.00 93.56 105 PRO A C 1
ATOM 815 O O . PRO A 1 105 ? 9.378 -0.127 6.506 1.00 93.56 105 PRO A O 1
ATOM 818 N N . VAL A 1 106 ? 9.819 -0.677 4.381 1.00 91.88 106 VAL A N 1
ATOM 819 C CA . VAL A 1 106 ? 10.181 -2.075 4.628 1.00 91.88 106 VAL A CA 1
ATOM 820 C C . VAL A 1 106 ? 11.676 -2.270 4.404 1.00 91.88 106 VAL A C 1
ATOM 822 O O . VAL A 1 106 ? 12.171 -2.158 3.276 1.00 91.88 106 VAL A O 1
ATOM 825 N N . HIS A 1 107 ? 12.376 -2.636 5.476 1.00 89.00 107 HIS A N 1
ATOM 826 C CA . HIS A 1 107 ? 13.805 -2.947 5.484 1.00 89.00 107 HIS A CA 1
ATOM 827 C C . HIS A 1 107 ? 14.007 -4.458 5.301 1.00 89.00 107 HIS A C 1
ATOM 829 O O . HIS A 1 107 ? 14.021 -5.235 6.253 1.00 89.00 107 HIS A O 1
ATOM 835 N N . ARG A 1 108 ? 14.082 -4.912 4.049 1.00 81.50 108 ARG A N 1
ATOM 836 C CA . ARG A 1 108 ? 14.201 -6.346 3.734 1.00 81.50 108 ARG A CA 1
ATOM 837 C C . ARG A 1 108 ? 15.626 -6.836 3.970 1.00 81.50 108 ARG A C 1
ATOM 839 O O . ARG A 1 108 ? 16.562 -6.171 3.547 1.00 81.50 108 ARG A O 1
ATOM 846 N N . GLY A 1 109 ? 15.769 -8.021 4.565 1.00 77.56 109 GLY A N 1
ATOM 847 C CA . GLY A 1 109 ? 17.078 -8.652 4.766 1.00 77.56 109 GLY A CA 1
ATOM 848 C C . GLY A 1 109 ? 17.956 -7.950 5.803 1.00 77.56 109 GLY A C 1
ATOM 849 O O . GLY A 1 109 ? 19.167 -8.121 5.780 1.00 77.56 109 GLY A O 1
ATOM 850 N N . THR A 1 110 ? 17.362 -7.150 6.692 1.00 79.94 110 THR A N 1
ATOM 851 C CA . THR A 1 110 ? 18.072 -6.471 7.780 1.00 79.94 110 THR A CA 1
ATOM 852 C C . THR A 1 110 ? 17.460 -6.828 9.136 1.00 79.94 110 THR A C 1
ATOM 854 O O . THR A 1 110 ? 16.340 -7.349 9.216 1.00 79.94 110 THR A O 1
ATOM 857 N N . SER A 1 111 ? 18.168 -6.484 10.216 1.00 76.25 111 SER A N 1
ATOM 858 C CA . SER A 1 111 ? 17.675 -6.583 11.599 1.00 76.25 111 SER A CA 1
ATOM 859 C C . SER A 1 111 ? 16.387 -5.783 11.848 1.00 76.25 111 SER A C 1
ATOM 861 O O . SER A 1 111 ? 15.647 -6.084 12.775 1.00 76.25 111 SER A O 1
ATOM 863 N N . ARG A 1 112 ? 16.074 -4.813 10.978 1.00 78.50 112 ARG A N 1
ATOM 864 C CA . ARG A 1 112 ? 14.897 -3.928 11.044 1.00 78.50 112 ARG A CA 1
ATOM 865 C C . ARG A 1 112 ? 13.688 -4.435 10.255 1.00 78.50 112 ARG A C 1
ATOM 867 O O . ARG A 1 112 ? 12.743 -3.692 9.991 1.00 78.50 112 ARG A O 1
ATOM 874 N N . SER A 1 113 ? 13.709 -5.694 9.824 1.00 71.75 113 SER A N 1
ATOM 875 C CA . SER A 1 113 ? 12.607 -6.288 9.056 1.00 71.75 113 SER A CA 1
ATOM 876 C C . SER A 1 113 ? 11.289 -6.369 9.842 1.00 71.75 113 SER A C 1
ATOM 878 O O . SER A 1 113 ? 10.221 -6.336 9.228 1.00 71.75 113 SER A O 1
ATOM 880 N N . GLY A 1 114 ? 11.352 -6.397 11.180 1.00 80.88 114 GLY A N 1
ATOM 881 C CA . GLY A 1 114 ? 10.186 -6.359 12.070 1.00 80.88 114 GLY A CA 1
ATOM 882 C C . GLY A 1 114 ? 9.509 -4.987 12.189 1.00 80.88 114 GLY A C 1
ATOM 883 O O . GLY A 1 114 ? 8.301 -4.935 12.425 1.00 80.88 114 GLY A O 1
ATOM 884 N N . ASP A 1 115 ? 10.235 -3.886 11.953 1.00 89.00 115 ASP A N 1
ATOM 885 C CA . ASP A 1 115 ? 9.742 -2.509 12.138 1.00 89.00 115 ASP A CA 1
ATOM 886 C C . ASP A 1 115 ? 8.462 -2.238 11.336 1.00 89.00 115 ASP A C 1
ATOM 888 O O . ASP A 1 115 ? 7.551 -1.556 11.802 1.00 89.00 115 ASP A O 1
ATOM 892 N N . ALA A 1 116 ? 8.373 -2.801 10.126 1.00 91.44 116 ALA A N 1
ATOM 893 C CA . ALA A 1 116 ? 7.223 -2.607 9.251 1.00 91.44 116 ALA A CA 1
ATOM 894 C C . ALA A 1 116 ? 5.940 -3.228 9.826 1.00 91.44 116 ALA A C 1
ATOM 896 O O . ALA A 1 116 ? 4.871 -2.634 9.698 1.00 91.44 116 ALA A O 1
ATOM 897 N N . LEU A 1 117 ? 6.035 -4.395 10.479 1.00 91.62 117 LEU A N 1
ATOM 898 C CA . LEU A 1 117 ? 4.884 -5.038 11.121 1.00 91.62 117 LEU A CA 1
ATOM 899 C C . LEU A 1 117 ? 4.449 -4.264 12.366 1.00 91.62 117 LEU A C 1
ATOM 901 O O . LEU A 1 117 ? 3.256 -4.038 12.545 1.00 91.62 117 LEU A O 1
ATOM 905 N N . ALA A 1 118 ? 5.397 -3.795 13.182 1.00 93.19 118 ALA A N 1
ATOM 906 C CA . ALA A 1 118 ? 5.089 -2.962 14.344 1.00 93.19 118 ALA A CA 1
ATOM 907 C C . ALA A 1 118 ? 4.401 -1.647 13.932 1.00 93.19 118 ALA A C 1
ATOM 909 O O . ALA A 1 118 ? 3.363 -1.282 14.485 1.00 93.19 118 ALA A O 1
ATOM 910 N N . ALA A 1 119 ? 4.920 -0.973 12.900 1.00 93.75 119 ALA A N 1
ATOM 911 C CA . ALA A 1 119 ? 4.321 0.245 12.356 1.00 93.75 119 ALA A CA 1
ATOM 912 C C . ALA A 1 119 ? 2.926 -0.002 11.756 1.00 93.75 119 ALA A C 1
ATOM 914 O O . ALA A 1 119 ? 2.022 0.817 11.941 1.00 93.75 119 ALA A O 1
ATOM 915 N N . ALA A 1 120 ? 2.738 -1.130 11.063 1.00 94.44 120 ALA A N 1
ATOM 916 C CA . ALA A 1 120 ? 1.444 -1.524 10.518 1.00 94.44 120 ALA A CA 1
ATOM 917 C C . ALA A 1 120 ? 0.426 -1.816 11.630 1.00 94.44 120 ALA A C 1
ATOM 919 O O . ALA A 1 120 ? -0.696 -1.323 11.565 1.00 94.44 120 ALA A O 1
ATOM 920 N N . ARG A 1 121 ? 0.829 -2.529 12.689 1.00 94.50 121 ARG A N 1
ATOM 921 C CA . ARG A 1 121 ? -0.010 -2.782 13.869 1.00 94.50 121 ARG A CA 1
ATOM 922 C C . ARG A 1 121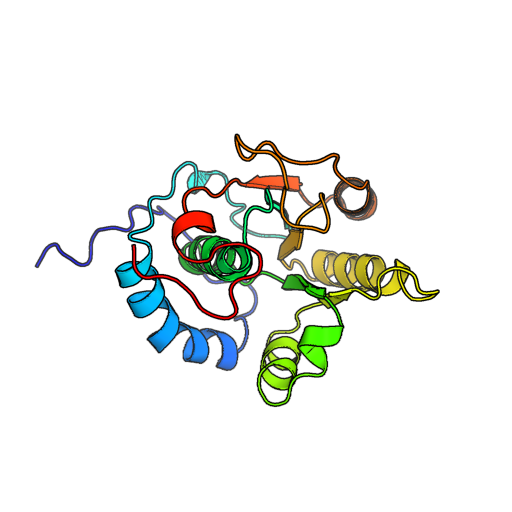 ? -0.459 -1.477 14.525 1.00 94.50 121 ARG A C 1
ATOM 924 O O . ARG A 1 121 ? -1.654 -1.276 14.705 1.00 94.50 121 ARG A O 1
ATOM 931 N N . ALA A 1 122 ? 0.469 -0.552 14.774 1.00 92.25 122 ALA A N 1
ATOM 932 C CA . ALA A 1 122 ? 0.142 0.754 15.346 1.00 92.25 122 ALA A CA 1
ATOM 933 C C . ALA A 1 122 ? -0.816 1.572 14.456 1.00 92.25 122 ALA A C 1
ATOM 935 O O . ALA A 1 122 ? -1.605 2.372 14.950 1.00 92.25 122 ALA A O 1
ATOM 936 N N . ALA A 1 123 ? -0.746 1.416 13.131 1.00 91.19 123 ALA A N 1
ATOM 937 C CA . ALA A 1 123 ? -1.693 2.042 12.211 1.00 91.19 123 ALA A CA 1
ATOM 938 C C . ALA A 1 123 ? -3.089 1.412 12.280 1.00 91.19 123 ALA A C 1
ATOM 940 O O . ALA A 1 123 ? -4.074 2.150 12.320 1.00 91.19 123 ALA A O 1
ATOM 941 N N . LEU A 1 124 ? -3.179 0.084 12.367 1.00 92.12 124 LEU A N 1
ATOM 942 C CA . LEU A 1 124 ? -4.449 -0.621 12.561 1.00 92.12 124 LEU A CA 1
ATOM 943 C C . LEU A 1 124 ? -5.105 -0.232 13.897 1.00 92.12 124 LEU A C 1
ATOM 945 O O . LEU A 1 124 ? -6.301 0.035 13.927 1.00 92.12 124 LEU A O 1
ATOM 949 N N . GLU A 1 125 ? -4.334 -0.073 14.976 1.00 90.50 125 GLU A N 1
ATOM 950 C CA . GLU A 1 125 ? -4.849 0.422 16.269 1.00 90.50 125 GLU A CA 1
ATOM 951 C C . GLU A 1 125 ? -5.446 1.837 16.175 1.00 90.50 125 GLU A C 1
ATOM 953 O O . GLU A 1 125 ? -6.376 2.176 16.901 1.00 90.50 125 GLU A O 1
ATOM 958 N N . ARG A 1 126 ? -4.966 2.663 15.236 1.00 87.81 126 ARG A N 1
ATOM 959 C CA . ARG A 1 126 ? -5.542 3.986 14.935 1.00 87.81 126 ARG A CA 1
ATOM 960 C C . ARG A 1 126 ? -6.745 3.932 13.984 1.00 87.81 126 ARG A C 1
ATOM 962 O O . ARG A 1 126 ? -7.234 4.984 13.571 1.00 87.81 126 ARG A O 1
ATOM 969 N N . GLY A 1 127 ? -7.204 2.740 13.604 1.00 88.19 127 GLY A N 1
ATOM 970 C CA . GLY A 1 127 ? -8.296 2.544 12.651 1.00 88.19 127 GLY A CA 1
ATOM 971 C C . GLY A 1 127 ? -7.913 2.830 11.197 1.00 88.19 127 GLY A C 1
ATOM 972 O O . GLY A 1 127 ? -8.776 3.184 10.399 1.00 88.19 127 GLY A O 1
ATOM 973 N N . GLU A 1 128 ? -6.627 2.743 10.849 1.00 88.19 128 GLU A N 1
ATOM 974 C CA . GLU A 1 128 ? -6.138 3.006 9.491 1.00 88.19 128 GLU A CA 1
ATOM 975 C C . GLU A 1 128 ? -6.155 1.739 8.626 1.00 88.19 128 GLU A C 1
ATOM 977 O O . GLU A 1 128 ? -6.126 0.618 9.131 1.00 88.19 128 GLU A O 1
ATOM 982 N N . LEU A 1 129 ? -6.154 1.921 7.301 1.00 91.50 129 LEU A N 1
ATOM 983 C CA . LEU A 1 129 ? -6.033 0.817 6.352 1.00 91.50 129 LEU A CA 1
ATOM 984 C C . LEU A 1 129 ? -4.566 0.543 6.023 1.00 91.50 129 LEU A C 1
ATOM 986 O O . LEU A 1 129 ? -3.831 1.448 5.611 1.00 91.50 129 LEU A O 1
ATOM 990 N N . ILE A 1 130 ? -4.175 -0.726 6.106 1.00 95.25 130 ILE A N 1
ATOM 991 C CA . ILE A 1 130 ? -2.897 -1.233 5.610 1.00 95.25 130 ILE A CA 1
ATOM 992 C C . ILE A 1 130 ? -3.111 -1.946 4.283 1.00 95.25 130 ILE A C 1
ATOM 994 O O . ILE A 1 130 ? -3.930 -2.853 4.195 1.00 95.25 130 ILE A O 1
ATOM 998 N N . MET A 1 131 ? -2.353 -1.562 3.258 1.00 96.19 131 MET A N 1
ATOM 999 C CA . MET A 1 131 ? -2.315 -2.278 1.986 1.00 96.19 131 MET A CA 1
ATOM 1000 C C . MET A 1 131 ? -1.000 -3.048 1.886 1.00 96.19 131 MET A C 1
ATOM 1002 O O . MET A 1 131 ? 0.088 -2.464 1.931 1.00 96.19 131 MET A O 1
ATOM 1006 N N . VAL A 1 132 ? -1.097 -4.369 1.764 1.00 95.62 132 VAL A N 1
ATOM 1007 C CA . VAL A 1 132 ? 0.045 -5.280 1.722 1.00 95.62 132 VAL A CA 1
ATOM 1008 C C . VAL A 1 132 ? -0.004 -6.154 0.477 1.00 95.62 132 VAL A C 1
ATOM 1010 O O . VAL A 1 132 ? -1.045 -6.670 0.079 1.00 95.62 132 VAL A O 1
ATOM 1013 N N . PHE A 1 133 ? 1.171 -6.340 -0.112 1.00 95.31 133 PHE A N 1
ATOM 1014 C CA . PHE A 1 133 ? 1.425 -7.303 -1.172 1.00 95.31 133 PHE A CA 1
ATOM 1015 C C . PHE A 1 133 ? 2.153 -8.493 -0.541 1.00 95.31 133 PHE A C 1
ATOM 1017 O O . PHE A 1 133 ? 3.364 -8.402 -0.300 1.00 95.31 133 PHE A O 1
ATOM 1024 N N . PRO A 1 134 ? 1.447 -9.581 -0.185 1.00 93.75 134 PRO A N 1
ATOM 1025 C CA . PRO A 1 134 ? 1.989 -10.624 0.683 1.00 93.75 134 PRO A CA 1
ATOM 1026 C C . PRO A 1 134 ? 3.135 -11.402 0.023 1.00 93.75 134 PRO A C 1
ATOM 1028 O O . PRO A 1 134 ? 3.981 -11.963 0.715 1.00 93.75 134 PRO A O 1
ATOM 1031 N N . GLU A 1 135 ? 3.212 -11.378 -1.305 1.00 91.69 135 GLU A N 1
ATOM 1032 C CA . GLU A 1 135 ? 4.296 -11.932 -2.124 1.00 91.69 135 GLU A CA 1
ATOM 1033 C C . GLU A 1 135 ? 5.632 -11.205 -1.873 1.00 91.69 135 GLU A C 1
ATOM 1035 O O . GLU A 1 135 ? 6.722 -11.774 -1.962 1.00 91.69 135 GLU A O 1
ATOM 1040 N N . GLY A 1 136 ? 5.562 -9.916 -1.526 1.00 89.50 136 GLY A N 1
ATOM 1041 C CA . GLY A 1 136 ? 6.720 -9.054 -1.315 1.00 89.50 136 GLY A CA 1
ATOM 1042 C C . GLY A 1 136 ? 7.484 -8.707 -2.596 1.00 89.50 136 GLY A C 1
ATOM 1043 O O . GLY A 1 136 ? 8.479 -7.996 -2.534 1.00 89.50 136 GLY A O 1
ATOM 1044 N N . THR A 1 137 ? 7.070 -9.157 -3.769 1.00 91.62 137 THR A N 1
ATOM 1045 C CA . THR A 1 137 ? 7.672 -8.802 -5.060 1.00 91.62 137 THR A CA 1
ATOM 1046 C C . THR A 1 137 ? 6.621 -8.961 -6.146 1.00 91.62 137 THR A C 1
ATOM 1048 O O . THR A 1 137 ? 5.586 -9.563 -5.890 1.00 91.62 137 THR A O 1
ATOM 1051 N N . TYR A 1 138 ? 6.884 -8.431 -7.337 1.00 94.25 138 TYR A N 1
ATOM 1052 C CA . TYR A 1 138 ? 6.044 -8.696 -8.498 1.00 94.25 138 TYR A CA 1
ATOM 1053 C C . TYR A 1 138 ? 6.140 -10.172 -8.896 1.00 94.25 138 TYR A C 1
ATOM 1055 O O . TYR A 1 138 ? 7.253 -10.719 -8.923 1.00 94.25 138 TYR A O 1
ATOM 1063 N N . THR A 1 139 ? 5.007 -10.781 -9.245 1.00 94.12 139 THR A N 1
ATOM 1064 C CA . THR A 1 139 ? 4.969 -12.147 -9.764 1.00 94.12 139 THR A CA 1
ATOM 1065 C C . THR A 1 139 ? 5.809 -12.285 -11.032 1.00 94.12 139 THR A C 1
ATOM 1067 O O . THR A 1 139 ? 5.863 -11.399 -11.894 1.00 94.12 139 THR A O 1
ATOM 1070 N N . ARG A 1 140 ? 6.493 -13.422 -11.150 1.00 90.88 140 ARG A N 1
ATOM 1071 C CA . ARG A 1 140 ? 7.268 -13.810 -12.340 1.00 90.88 140 ARG A CA 1
ATOM 1072 C C . ARG A 1 140 ? 6.538 -14.839 -13.193 1.00 90.88 140 ARG A C 1
ATOM 1074 O O . ARG A 1 140 ? 7.044 -15.202 -14.250 1.00 90.88 140 ARG A O 1
ATOM 1081 N N . ASP A 1 141 ? 5.382 -15.286 -12.723 1.00 93.31 141 ASP A N 1
ATOM 1082 C CA . ASP A 1 141 ? 4.549 -16.243 -13.421 1.00 93.31 141 ASP A CA 1
ATOM 1083 C C . ASP A 1 141 ? 4.045 -15.657 -14.751 1.00 93.31 141 ASP A C 1
ATOM 1085 O O . ASP A 1 141 ? 3.759 -14.455 -14.841 1.00 93.31 141 ASP A O 1
ATOM 1089 N N . ARG A 1 142 ? 3.998 -16.486 -15.800 1.00 88.38 142 ARG A N 1
ATOM 1090 C CA . ARG A 1 142 ? 3.608 -16.045 -17.151 1.00 88.38 142 ARG A CA 1
ATOM 1091 C C . ARG A 1 142 ? 2.115 -15.750 -17.237 1.00 88.38 142 ARG A C 1
ATOM 1093 O O . 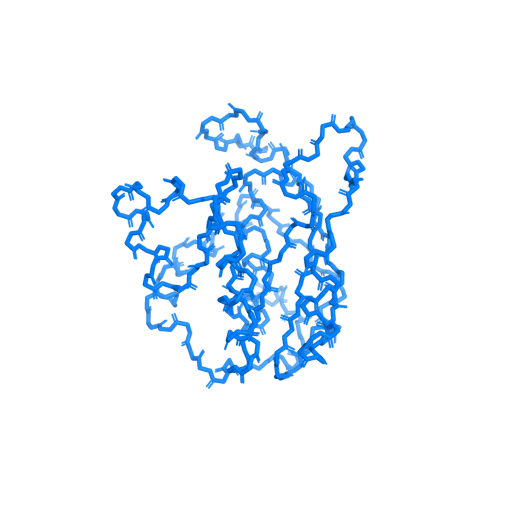ARG A 1 142 ? 1.744 -14.799 -17.921 1.00 88.38 142 ARG A O 1
ATOM 1100 N N . ASP A 1 143 ? 1.317 -16.493 -16.481 1.00 90.75 143 ASP A N 1
ATOM 1101 C CA . ASP A 1 143 ? -0.134 -16.349 -16.387 1.00 90.75 143 ASP A CA 1
ATOM 1102 C C . ASP A 1 143 ? -0.525 -15.425 -15.223 1.00 90.75 143 ASP A C 1
ATOM 1104 O O . ASP A 1 143 ? -1.693 -15.309 -14.861 1.00 90.75 143 ASP A O 1
ATOM 1108 N N . LEU A 1 144 ? 0.466 -14.716 -14.661 1.00 92.00 144 LEU A N 1
ATOM 1109 C CA . LEU A 1 144 ? 0.328 -13.730 -13.591 1.00 92.00 144 LEU A CA 1
ATOM 1110 C C . LEU A 1 144 ? -0.269 -14.309 -12.305 1.00 92.00 144 LEU A C 1
ATOM 1112 O O . LEU A 1 144 ? -0.883 -13.582 -11.516 1.00 92.00 144 LEU A O 1
ATOM 1116 N N . TRP A 1 145 ? -0.047 -15.602 -12.066 1.00 92.06 145 TRP A N 1
ATOM 1117 C CA . TRP A 1 145 ? -0.479 -16.235 -10.832 1.00 92.06 145 TRP A CA 1
ATOM 1118 C C . TRP A 1 145 ? 0.237 -15.625 -9.614 1.00 92.06 145 TRP A C 1
ATOM 1120 O O . TRP A 1 145 ? 1.446 -15.354 -9.686 1.00 92.06 145 TRP A O 1
ATOM 1130 N N . PRO A 1 146 ? -0.464 -15.389 -8.488 1.00 88.50 146 PRO A N 1
ATOM 1131 C CA . PRO A 1 146 ? 0.166 -14.883 -7.275 1.00 88.50 146 PRO A CA 1
ATOM 1132 C C . PRO A 1 146 ? 1.233 -15.842 -6.742 1.00 88.50 146 PRO A C 1
ATOM 1134 O O . PRO A 1 146 ? 1.052 -17.061 -6.714 1.00 88.50 146 PRO A O 1
ATOM 1137 N N . MET A 1 147 ? 2.347 -15.290 -6.268 1.00 93.00 147 MET A N 1
ATOM 1138 C CA . MET A 1 147 ? 3.390 -16.072 -5.608 1.00 93.00 147 MET A CA 1
ATOM 1139 C C . MET A 1 147 ? 2.969 -16.516 -4.197 1.00 93.00 147 MET A C 1
ATOM 1141 O O . MET A 1 147 ? 1.991 -16.041 -3.617 1.00 93.00 147 MET A O 1
ATOM 1145 N N . ARG A 1 148 ? 3.772 -17.397 -3.583 1.00 93.19 148 ARG A N 1
ATOM 1146 C CA . ARG A 1 148 ? 3.578 -17.796 -2.183 1.00 93.19 148 ARG A CA 1
ATOM 1147 C C . ARG A 1 148 ? 3.587 -16.572 -1.259 1.00 93.19 148 ARG A C 1
ATOM 1149 O O . ARG A 1 148 ? 4.587 -15.859 -1.153 1.00 93.19 148 ARG A O 1
ATOM 1156 N N . ALA A 1 149 ? 2.486 -16.392 -0.539 1.00 92.81 149 ALA A N 1
ATOM 1157 C CA . ALA A 1 149 ? 2.323 -15.341 0.452 1.00 92.81 149 ALA A CA 1
ATOM 1158 C C . ALA A 1 149 ? 3.257 -15.529 1.660 1.00 92.81 149 ALA A C 1
ATOM 1160 O O . ALA A 1 149 ? 3.436 -16.633 2.182 1.00 92.81 149 ALA A O 1
ATOM 1161 N N . ARG A 1 150 ? 3.810 -14.419 2.154 1.00 91.75 150 ARG A N 1
ATOM 1162 C CA . ARG A 1 150 ? 4.437 -14.336 3.478 1.00 91.75 150 ARG A CA 1
ATOM 1163 C C . ARG A 1 150 ? 3.363 -14.179 4.556 1.00 91.75 150 ARG A C 1
ATOM 1165 O O . ARG A 1 150 ? 2.338 -13.541 4.336 1.00 91.75 150 ARG A O 1
ATOM 1172 N N . LEU A 1 151 ? 3.649 -14.666 5.764 1.00 92.19 151 LEU A N 1
ATOM 1173 C CA . LEU A 1 151 ? 2.693 -14.702 6.884 1.00 92.19 151 LEU A CA 1
ATOM 1174 C C . LEU A 1 151 ? 2.361 -13.333 7.505 1.00 92.19 151 LEU A C 1
ATOM 1176 O O . LEU A 1 151 ? 1.479 -13.253 8.352 1.00 92.19 151 LEU A O 1
ATOM 1180 N N . GLY A 1 152 ? 3.051 -12.256 7.116 1.00 91.81 152 GLY A N 1
ATOM 1181 C CA . GLY A 1 152 ? 2.929 -10.947 7.768 1.00 91.81 152 GLY A CA 1
ATOM 1182 C C . GLY A 1 152 ? 1.504 -10.385 7.780 1.00 91.81 152 GLY A C 1
ATOM 1183 O O . GLY A 1 152 ? 1.079 -9.847 8.795 1.00 91.81 152 GLY A O 1
ATOM 1184 N N . ALA A 1 153 ? 0.751 -10.557 6.691 1.00 94.12 153 ALA A N 1
ATOM 1185 C CA . ALA A 1 153 ? -0.636 -10.100 6.617 1.00 94.12 153 ALA A CA 1
ATOM 1186 C C . ALA A 1 153 ? -1.562 -10.881 7.564 1.00 94.12 153 ALA A C 1
ATOM 1188 O O . ALA A 1 153 ? -2.331 -10.279 8.306 1.00 94.12 153 ALA A O 1
ATOM 1189 N N . ALA A 1 154 ? -1.434 -12.212 7.582 1.00 95.00 154 ALA A N 1
ATOM 1190 C CA . ALA A 1 154 ? -2.198 -13.075 8.480 1.00 95.00 154 ALA A CA 1
ATOM 1191 C C . ALA A 1 154 ? -1.863 -12.790 9.950 1.00 95.00 154 ALA A C 1
ATOM 1193 O O . ALA A 1 154 ? -2.761 -12.667 10.775 1.00 95.00 154 ALA A O 1
ATOM 1194 N N . ARG A 1 155 ? -0.575 -12.600 10.266 1.00 94.62 155 ARG A N 1
ATOM 1195 C CA . ARG A 1 155 ? -0.131 -12.219 11.609 1.00 94.62 155 ARG A CA 1
ATOM 1196 C C . ARG A 1 155 ? -0.727 -10.883 12.046 1.00 94.62 155 ARG A C 1
ATOM 1198 O O . ARG A 1 155 ? -1.247 -10.797 13.147 1.00 94.62 155 ARG A O 1
ATOM 1205 N N . LEU A 1 156 ? -0.715 -9.866 11.181 1.00 94.88 156 LEU A N 1
ATOM 1206 C CA . LEU A 1 156 ? -1.356 -8.583 11.487 1.00 94.88 156 LEU A CA 1
ATOM 1207 C C . LEU A 1 156 ? -2.854 -8.743 11.758 1.00 94.88 156 LEU A C 1
ATOM 1209 O O . LEU A 1 156 ? -3.355 -8.128 12.694 1.00 94.88 156 LEU A O 1
ATOM 1213 N N . ALA A 1 157 ? -3.560 -9.554 10.968 1.00 96.12 157 ALA A N 1
ATOM 1214 C CA . ALA A 1 157 ? -4.991 -9.782 11.155 1.00 96.12 157 ALA A CA 1
ATOM 1215 C C . ALA A 1 157 ? -5.284 -10.449 12.506 1.00 96.12 157 ALA A C 1
ATOM 1217 O O . ALA A 1 157 ? -6.130 -9.965 13.252 1.00 96.12 157 ALA A O 1
ATOM 1218 N N . LEU A 1 158 ? -4.532 -11.496 12.856 1.00 95.88 158 LEU A N 1
ATOM 1219 C CA . LEU A 1 158 ? -4.672 -12.197 14.135 1.00 95.88 158 LEU A CA 1
ATOM 1220 C C . LEU A 1 158 ? -4.307 -11.303 15.331 1.00 95.88 158 LEU A C 1
ATOM 1222 O O . LEU A 1 158 ? -5.046 -11.263 16.307 1.00 95.88 158 LEU A O 1
ATOM 1226 N N . ASP A 1 159 ? -3.210 -10.547 15.236 1.00 93.81 159 ASP A N 1
ATOM 1227 C CA . ASP A 1 159 ? -2.699 -9.720 16.339 1.00 93.81 159 ASP A CA 1
ATOM 1228 C C . ASP A 1 159 ? -3.542 -8.453 16.589 1.00 93.81 159 ASP A C 1
ATOM 1230 O O . ASP A 1 159 ? -3.481 -7.875 17.676 1.00 93.81 159 ASP A O 1
ATOM 1234 N N . SER A 1 160 ? -4.272 -7.967 15.577 1.00 93.62 160 SER A N 1
ATOM 1235 C CA . SER A 1 160 ? -5.063 -6.725 15.660 1.00 93.62 160 SER A CA 1
ATOM 1236 C C . SER A 1 160 ? -6.577 -6.936 15.662 1.00 93.62 160 SER A C 1
ATOM 1238 O O . SER A 1 160 ? -7.311 -6.005 15.983 1.00 93.62 160 SER A O 1
ATOM 1240 N N . GLY A 1 161 ? -7.056 -8.113 15.249 1.00 94.25 161 GLY A N 1
ATOM 1241 C CA . GLY A 1 161 ? -8.474 -8.366 14.984 1.00 94.25 161 GLY A CA 1
ATOM 1242 C C . GLY A 1 161 ? -9.028 -7.627 13.758 1.00 94.25 161 GLY A C 1
ATOM 1243 O O . GLY A 1 161 ? -10.230 -7.687 13.504 1.00 94.25 161 GLY A O 1
ATOM 1244 N N . ALA A 1 162 ? -8.192 -6.914 12.993 1.00 94.81 162 ALA A N 1
ATOM 1245 C CA . ALA A 1 162 ? -8.638 -6.196 11.806 1.00 94.81 162 ALA A CA 1
ATOM 1246 C C . ALA A 1 162 ? -9.028 -7.172 10.677 1.00 94.81 162 ALA A C 1
ATOM 1248 O O . ALA A 1 162 ? -8.316 -8.155 10.442 1.00 94.81 162 ALA A O 1
ATOM 1249 N N . PRO A 1 163 ? -10.104 -6.888 9.920 1.00 94.69 163 PRO A N 1
ATOM 1250 C CA . PRO A 1 163 ? -10.501 -7.710 8.787 1.00 94.69 163 PRO A CA 1
ATOM 1251 C C . PRO A 1 163 ? -9.421 -7.704 7.701 1.00 94.69 163 PRO A C 1
ATOM 1253 O O . PRO A 1 163 ? -8.900 -6.650 7.318 1.00 94.69 163 PRO A O 1
ATOM 1256 N N . LEU A 1 164 ? -9.119 -8.893 7.179 1.00 96.06 164 LEU A N 1
ATOM 1257 C CA . LEU A 1 164 ? -8.247 -9.087 6.027 1.00 96.06 164 LEU A CA 1
ATOM 1258 C C . LEU A 1 164 ? -9.113 -9.262 4.778 1.00 96.06 164 LEU A C 1
ATOM 1260 O O . LEU A 1 164 ? -9.826 -10.255 4.659 1.00 96.06 164 LEU A O 1
ATOM 1264 N N . LEU A 1 165 ? -9.043 -8.305 3.851 1.00 95.38 165 LEU A N 1
ATOM 1265 C CA . LEU A 1 165 ? -9.800 -8.330 2.600 1.00 95.38 165 LEU A CA 1
ATOM 1266 C C . LEU A 1 165 ? -8.859 -8.621 1.422 1.00 95.38 165 LEU A C 1
ATOM 1268 O O . LEU A 1 165 ? -7.959 -7.818 1.147 1.00 95.38 165 LEU A O 1
ATOM 1272 N N . PRO A 1 166 ? -9.054 -9.735 0.703 1.00 95.25 166 PRO A N 1
ATOM 1273 C CA . PRO A 1 166 ? -8.393 -9.971 -0.571 1.00 95.25 166 PRO A CA 1
ATOM 1274 C C . PRO A 1 166 ? -8.868 -8.961 -1.618 1.00 95.25 166 PRO A C 1
ATOM 1276 O O . PRO A 1 166 ? -10.064 -8.717 -1.763 1.00 95.25 166 PRO A O 1
ATOM 1279 N N . ILE A 1 167 ? -7.933 -8.388 -2.366 1.00 94.81 167 ILE A N 1
ATOM 1280 C CA . ILE A 1 167 ? -8.214 -7.501 -3.494 1.00 94.81 167 ILE A CA 1
ATOM 1281 C C . ILE A 1 167 ? -7.313 -7.948 -4.645 1.00 94.81 167 ILE A C 1
ATOM 1283 O O . ILE A 1 167 ? -6.168 -8.333 -4.423 1.00 94.81 167 ILE A O 1
ATOM 1287 N N . ALA A 1 168 ? -7.811 -7.904 -5.874 1.00 94.25 168 ALA A N 1
ATOM 1288 C CA . ALA A 1 168 ? -7.012 -8.217 -7.047 1.00 94.25 168 ALA A CA 1
ATOM 1289 C C . ALA A 1 168 ? -7.084 -7.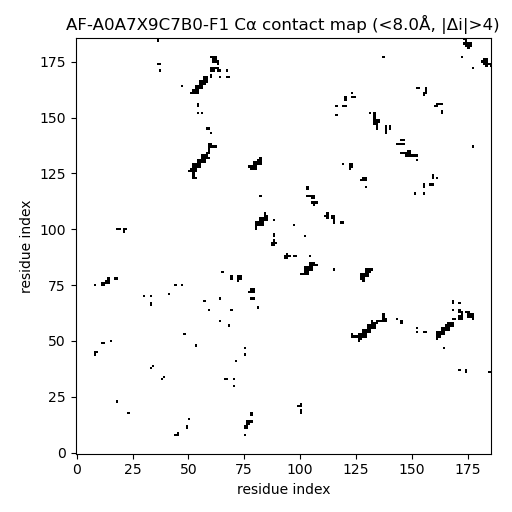085 -8.068 1.00 94.25 168 ALA A C 1
ATOM 1291 O O . ALA A 1 168 ? -8.131 -6.463 -8.259 1.00 94.25 168 ALA A O 1
ATOM 1292 N N . THR A 1 169 ? -5.968 -6.840 -8.745 1.00 93.12 169 THR A N 1
ATOM 1293 C CA . THR A 1 169 ? -5.895 -5.975 -9.921 1.00 93.12 169 THR A CA 1
ATOM 1294 C C . THR A 1 169 ? -5.388 -6.766 -11.118 1.00 93.12 169 THR A C 1
ATOM 1296 O O . THR A 1 169 ? -4.657 -7.751 -10.984 1.00 93.12 169 THR A O 1
ATOM 1299 N N . TRP A 1 170 ? -5.780 -6.317 -12.309 1.00 92.94 170 TRP A N 1
ATOM 1300 C CA . TRP A 1 170 ? -5.338 -6.880 -13.579 1.00 92.94 170 TRP A CA 1
ATOM 1301 C C . TRP A 1 170 ? -5.082 -5.778 -14.611 1.00 92.94 170 TRP A C 1
ATOM 1303 O O . TRP A 1 170 ? -5.562 -4.657 -14.463 1.00 92.94 170 TRP A O 1
ATOM 1313 N N . GLY A 1 171 ? -4.291 -6.077 -15.644 1.00 90.81 171 GLY A N 1
ATOM 1314 C CA . GLY A 1 171 ? -3.964 -5.148 -16.738 1.00 90.81 171 GLY A CA 1
ATOM 1315 C C . GLY A 1 171 ? -2.835 -4.151 -16.439 1.00 90.81 171 GLY A C 1
ATOM 1316 O O . GLY A 1 171 ? -2.140 -3.726 -17.360 1.00 90.81 171 GLY A O 1
ATOM 1317 N N . GLY A 1 172 ? -2.558 -3.851 -15.163 1.00 91.12 172 GLY A N 1
ATOM 1318 C CA . GLY A 1 172 ? -1.502 -2.908 -14.755 1.00 91.12 172 GLY A CA 1
ATOM 1319 C C . GLY A 1 172 ? -0.105 -3.242 -15.297 1.00 91.12 172 GLY A C 1
ATOM 1320 O O . GLY A 1 172 ? 0.661 -2.341 -15.630 1.00 91.12 172 GLY A O 1
ATOM 1321 N N . ARG A 1 173 ? 0.207 -4.530 -15.491 1.00 91.06 173 ARG A N 1
ATOM 1322 C CA . ARG A 1 173 ? 1.484 -4.974 -16.076 1.00 91.06 173 ARG A CA 1
ATOM 1323 C C . ARG A 1 173 ? 1.659 -4.603 -17.552 1.00 91.06 173 ARG A C 1
ATOM 1325 O O . ARG A 1 173 ? 2.797 -4.454 -17.985 1.00 91.06 173 ARG A O 1
ATOM 1332 N N . GLY A 1 174 ? 0.569 -4.434 -18.302 1.00 90.06 174 GLY A N 1
ATOM 1333 C CA . GLY A 1 174 ? 0.618 -3.894 -19.664 1.00 90.06 174 GLY A CA 1
ATOM 1334 C C . GLY A 1 174 ? 0.968 -2.404 -19.669 1.00 90.06 174 GLY A C 1
ATOM 1335 O O . GLY A 1 174 ? 1.805 -1.975 -20.457 1.00 90.06 174 GLY A O 1
ATOM 1336 N N . LEU A 1 175 ? 0.403 -1.647 -18.720 1.00 90.12 175 LEU A N 1
ATOM 1337 C CA . LEU A 1 175 ? 0.655 -0.210 -18.550 1.00 90.12 175 LEU A CA 1
ATOM 1338 C C . LEU A 1 175 ? 2.049 0.088 -18.006 1.00 90.12 175 LEU A C 1
ATOM 1340 O O . LEU A 1 175 ? 2.673 1.065 -18.398 1.00 90.12 175 LEU A O 1
ATOM 1344 N N . TRP A 1 176 ? 2.556 -0.723 -17.080 1.00 92.00 176 TRP A N 1
ATOM 1345 C CA . TRP A 1 176 ? 3.909 -0.567 -16.556 1.00 92.00 176 TRP A CA 1
ATOM 1346 C C . TRP A 1 176 ? 4.584 -1.930 -16.398 1.00 92.00 176 TRP A C 1
ATOM 1348 O O . TRP A 1 176 ? 4.467 -2.576 -15.353 1.00 92.00 176 TRP A O 1
ATOM 1358 N N . PRO A 1 177 ? 5.333 -2.385 -17.414 1.00 90.44 177 PRO A N 1
ATOM 1359 C CA . PRO A 1 177 ? 6.036 -3.656 -17.338 1.00 90.44 177 PRO A CA 1
ATOM 1360 C C . PRO A 1 177 ? 7.110 -3.665 -16.246 1.00 90.44 177 PRO A C 1
ATOM 1362 O O . PRO A 1 177 ? 7.838 -2.687 -16.047 1.00 90.44 177 PRO A O 1
ATOM 1365 N N . VAL A 1 178 ? 7.259 -4.804 -15.567 1.00 89.38 178 VAL A N 1
ATOM 1366 C CA . VAL A 1 178 ? 8.331 -5.015 -14.585 1.00 89.38 178 VAL A CA 1
ATOM 1367 C C . VAL A 1 178 ? 9.693 -4.816 -15.258 1.00 89.38 178 VAL A C 1
ATOM 1369 O O . VAL A 1 178 ? 9.955 -5.373 -16.320 1.00 89.38 178 VAL A O 1
ATOM 1372 N N . GLY A 1 179 ? 10.559 -4.017 -14.633 1.00 87.38 179 GLY A N 1
ATOM 1373 C CA . GLY A 1 179 ? 11.883 -3.675 -15.163 1.00 87.38 179 GLY A CA 1
ATOM 1374 C C . GLY A 1 179 ? 11.900 -2.466 -16.101 1.00 87.38 179 GLY A C 1
ATOM 1375 O O . GLY A 1 179 ? 12.979 -1.974 -16.418 1.00 87.38 179 GLY A O 1
ATOM 1376 N N . SER A 1 180 ? 10.740 -1.939 -16.508 1.00 86.88 180 SER A N 1
ATOM 1377 C CA . SER A 1 180 ? 10.687 -0.694 -17.275 1.00 86.88 180 SER A CA 1
ATOM 1378 C C . SER A 1 180 ? 10.791 0.528 -16.350 1.00 86.88 180 SER A C 1
ATOM 1380 O O . SER A 1 180 ? 10.100 0.569 -15.327 1.00 86.88 180 SER A O 1
ATOM 1382 N N . PRO A 1 181 ? 11.614 1.541 -16.684 1.00 82.75 181 PRO A N 1
ATOM 1383 C CA . PRO A 1 181 ? 11.730 2.751 -15.872 1.00 82.75 181 PRO A CA 1
ATOM 1384 C C . PRO A 1 181 ? 10.503 3.669 -15.981 1.00 82.75 181 PRO A C 1
ATOM 1386 O O . PRO A 1 181 ? 10.313 4.518 -15.114 1.00 82.75 181 PRO A O 1
ATOM 1389 N N . VAL A 1 182 ? 9.671 3.501 -17.016 1.00 83.50 182 VAL A N 1
ATOM 1390 C CA . VAL A 1 182 ? 8.494 4.338 -17.291 1.00 83.50 182 VAL A CA 1
ATOM 1391 C C . VAL A 1 182 ? 7.286 3.487 -17.703 1.00 83.50 182 VAL A C 1
ATOM 1393 O O . VAL A 1 182 ? 7.472 2.381 -18.218 1.00 83.50 182 VAL A O 1
ATOM 1396 N N . PRO A 1 183 ? 6.049 3.983 -17.508 1.00 82.06 183 PRO A N 1
ATOM 1397 C CA . PRO A 1 183 ? 4.861 3.367 -18.088 1.00 82.06 183 PRO A CA 1
ATOM 1398 C C . PRO A 1 183 ? 4.947 3.303 -19.617 1.00 82.06 183 PRO A C 1
ATOM 1400 O O . PRO A 1 183 ? 5.503 4.199 -20.255 1.00 82.06 183 PRO A O 1
ATOM 1403 N N . ARG A 1 184 ? 4.351 2.271 -20.211 1.00 76.06 184 ARG A N 1
ATOM 1404 C CA . ARG A 1 184 ? 4.091 2.195 -21.647 1.00 76.06 184 ARG A CA 1
ATOM 1405 C C . ARG A 1 184 ? 2.633 2.584 -21.900 1.00 76.06 184 ARG A C 1
ATOM 1407 O O . ARG A 1 184 ? 1.759 2.086 -21.190 1.00 76.06 184 ARG A O 1
ATOM 1414 N N . PRO A 1 185 ? 2.355 3.472 -22.868 1.00 62.25 185 PRO A N 1
ATOM 1415 C CA . PRO A 1 185 ? 0.984 3.695 -23.296 1.00 62.25 185 PRO A CA 1
ATOM 1416 C C . PRO A 1 185 ? 0.400 2.366 -23.795 1.00 62.25 185 PRO A C 1
ATOM 1418 O O . PRO A 1 185 ? 1.090 1.618 -24.493 1.00 62.25 185 PRO A O 1
ATOM 1421 N N . ALA A 1 186 ? -0.820 2.064 -23.346 1.00 58.12 186 ALA A N 1
ATOM 1422 C CA . ALA A 1 186 ? -1.606 0.936 -23.837 1.00 58.12 186 ALA A CA 1
ATOM 1423 C C . ALA A 1 186 ? -2.097 1.187 -25.264 1.00 58.12 186 ALA A C 1
ATOM 1425 O O . ALA A 1 186 ? -2.371 2.367 -25.588 1.00 58.12 186 ALA A O 1
#

Secondary structure (DSSP, 8-state):
--SS------SPPPPSS-SHHHHHHHHHHHHHHHHHHH------GGGS-SSS-EEEEE----TTHHHHHHHHHHHTT---EEEEEHHHHHSTTHHHHHHHTTPEEE-TTSTTTTHHHHHHHHHHHTTPEEEE-TTSS----TT-PPPPPPTHHHHHHHHH---EEEE---SHHHHS-TT-SSPPP-

Nearest PDB structures (foldseek):
  8hl7-assembly1_B  TM=3.856E-01  e=5.846E-02  Homo sapiens
  5ifs-assembly1_B  TM=3.245E-01  e=5.150E-02  Homo sapiens
  4ak9-assembly1_B  TM=3.977E-01  e=2.850E-01  Physcomitrium patens
  6sfw-assembly1_Q  TM=2.746E-01  e=2.511E-01  Listeria monocytogenes

Sequence (186 aa):
MSLLRSWDVGTAREPSRRAGMVVFLAQLPLRPLLTLLSRPRWHGTENLPRSGPMIGCGNHLSPFDAFGYGHLLQAGGIAPRFLGKEALFRVPVLGMLLRSIRQIPVHRGTSRSGDALAAARAALERGELIMVFPEGTYTRDRDLWPMRARLGAARLALDSGAPLLPIATWGGRGLWPVGSPVPRPA

Foldseek 3Di:
DCPVPPDPLDPQDAAPDPLPVLVVVVCPVLQVVCCVQPVDDDDPSVVPDNFAEEEEAEFAAFPCVVVVVCNSQVSSNAQEAEADAQVLLVDPPSVVSNVSSPHAHADPPDPCNCVRLVSSLVCRVVRHYYYYHQLPHHDPDPVRDGDDGHCSSVVSCVVRVHYYDYDYDPPSCQQGPPPDPHGDRD

Radius of gyration: 16.17 Å; Cα contacts (8 Å, |Δi|>4): 268; chains: 1; bounding box: 42×36×40 Å

pLDDT: mean 83.03, std 16.49, range [29.05, 96.94]